Protein AF-A0A9D0HDH0-F1 (afdb_monomer_lite)

pLDDT: mean 86.97, std 8.97, range [59.91, 97.44]

Structure (mmCIF, N/CA/C/O backbone):
data_AF-A0A9D0HDH0-F1
#
_entry.id   AF-A0A9D0HDH0-F1
#
loop_
_atom_site.group_PDB
_atom_site.id
_atom_site.type_symbol
_atom_site.label_atom_id
_atom_site.label_alt_id
_atom_site.label_comp_id
_atom_site.label_asym_id
_atom_site.label_entity_id
_atom_site.label_seq_id
_atom_site.pdbx_PDB_ins_code
_atom_site.Cartn_x
_atom_site.Cartn_y
_atom_site.Cartn_z
_atom_site.occupancy
_atom_site.B_iso_or_equiv
_atom_site.auth_seq_id
_atom_site.auth_comp_id
_atom_site.auth_asym_id
_atom_site.auth_atom_id
_atom_site.pdbx_PDB_model_num
ATOM 1 N N . MET A 1 1 ? 12.600 12.381 -11.777 1.00 80.00 1 MET A N 1
ATOM 2 C CA . MET A 1 1 ? 11.810 12.215 -10.535 1.00 80.00 1 MET A CA 1
ATOM 3 C C . MET A 1 1 ? 10.381 12.668 -10.797 1.00 80.00 1 MET A C 1
ATOM 5 O O . MET A 1 1 ? 10.199 13.761 -11.317 1.00 80.00 1 MET A O 1
ATOM 9 N N . PHE A 1 2 ? 9.384 11.840 -10.492 1.00 84.44 2 PHE A N 1
ATOM 10 C CA . PHE A 1 2 ? 7.972 12.217 -10.527 1.00 84.44 2 PHE A CA 1
ATOM 11 C C . PHE A 1 2 ? 7.521 12.608 -9.120 1.00 84.44 2 PHE A C 1
ATOM 13 O O . PHE A 1 2 ? 7.711 11.857 -8.165 1.00 84.44 2 PHE A O 1
ATOM 20 N N . ARG A 1 3 ? 6.903 13.781 -8.998 1.00 85.62 3 ARG A N 1
ATOM 21 C CA . ARG A 1 3 ? 6.301 14.264 -7.756 1.00 85.62 3 ARG A CA 1
ATOM 22 C C . ARG A 1 3 ? 4.912 14.778 -8.071 1.00 85.62 3 ARG A C 1
ATOM 24 O O . ARG A 1 3 ? 4.740 15.575 -8.991 1.00 85.62 3 ARG A O 1
ATOM 31 N N . ARG A 1 4 ? 3.926 14.332 -7.302 1.00 82.94 4 ARG A N 1
ATOM 32 C CA . ARG A 1 4 ? 2.560 14.832 -7.406 1.00 82.94 4 ARG A CA 1
ATOM 33 C C . ARG A 1 4 ? 1.984 15.069 -6.026 1.00 82.94 4 ARG A C 1
ATOM 35 O O . ARG A 1 4 ? 1.832 14.134 -5.248 1.00 82.94 4 ARG A O 1
ATOM 42 N N . THR A 1 5 ? 1.612 16.312 -5.770 1.00 78.94 5 THR A N 1
ATOM 43 C CA . THR A 1 5 ? 0.748 16.663 -4.645 1.00 78.94 5 THR A CA 1
ATOM 44 C C . THR A 1 5 ? -0.687 16.296 -5.013 1.00 78.94 5 THR A C 1
ATOM 46 O O . THR A 1 5 ? -1.151 16.571 -6.122 1.00 78.94 5 THR A O 1
ATOM 49 N N . LEU A 1 6 ? -1.365 15.602 -4.112 1.00 75.31 6 LEU A N 1
ATOM 50 C CA . LEU A 1 6 ? -2.763 15.212 -4.223 1.00 75.31 6 LEU A CA 1
ATOM 51 C C . LEU A 1 6 ? -3.607 16.139 -3.339 1.00 75.31 6 LEU A C 1
ATOM 53 O O . LEU A 1 6 ? -3.083 16.975 -2.601 1.00 75.31 6 LEU A O 1
ATOM 57 N N . ALA A 1 7 ? -4.933 16.029 -3.437 1.00 60.34 7 ALA A N 1
ATOM 58 C CA . ALA A 1 7 ? -5.823 16.761 -2.538 1.00 60.34 7 ALA A CA 1
ATOM 59 C C . ALA A 1 7 ? -5.461 16.459 -1.069 1.00 60.34 7 ALA A C 1
ATOM 61 O O . ALA A 1 7 ? -4.962 15.371 -0.779 1.00 60.34 7 ALA A O 1
ATOM 62 N N . THR A 1 8 ? -5.751 17.386 -0.148 1.00 66.19 8 THR A N 1
ATOM 63 C CA . THR A 1 8 ? -5.533 17.254 1.315 1.00 66.19 8 THR A CA 1
ATOM 64 C C . THR A 1 8 ? -4.073 17.297 1.802 1.00 66.19 8 THR A C 1
ATOM 66 O O . THR A 1 8 ? -3.780 16.821 2.891 1.00 66.19 8 THR A O 1
ATOM 69 N N . GLY A 1 9 ? -3.144 17.868 1.023 1.00 73.06 9 GLY A N 1
ATOM 70 C CA . GLY A 1 9 ? -1.746 18.081 1.450 1.00 73.06 9 GLY A CA 1
ATOM 71 C C . GLY A 1 9 ? -0.843 16.842 1.364 1.00 73.06 9 GLY A C 1
ATOM 72 O O . GLY A 1 9 ? 0.374 16.954 1.490 1.00 73.06 9 GLY A O 1
ATOM 73 N N . MET A 1 10 ? -1.425 15.679 1.068 1.00 84.62 10 MET A N 1
ATOM 74 C CA . MET A 1 10 ? -0.711 14.439 0.776 1.00 84.62 10 MET A CA 1
ATOM 75 C C . MET A 1 10 ? 0.018 14.526 -0.567 1.00 84.62 10 MET A C 1
ATOM 77 O O . MET A 1 10 ? -0.500 15.075 -1.539 1.00 84.62 10 MET A O 1
ATOM 81 N N . GLY A 1 11 ? 1.200 13.928 -0.664 1.00 88.31 11 GLY A N 1
ATOM 82 C CA . GLY A 1 11 ? 1.956 13.838 -1.911 1.00 88.31 11 GLY A CA 1
ATOM 83 C C . GLY A 1 11 ? 2.492 12.438 -2.156 1.00 88.31 11 GLY A C 1
ATOM 84 O O . GLY A 1 11 ? 2.748 11.687 -1.222 1.00 88.31 11 GLY A O 1
ATOM 85 N N . VAL A 1 12 ? 2.658 12.101 -3.431 1.00 91.56 12 VAL A N 1
ATOM 86 C CA . VAL A 1 12 ? 3.291 10.861 -3.881 1.00 91.56 12 VAL A CA 1
ATOM 87 C C . VAL A 1 12 ? 4.542 11.222 -4.663 1.00 91.56 12 VAL A C 1
ATOM 89 O O . VAL A 1 12 ? 4.501 12.063 -5.571 1.00 91.56 12 VAL A O 1
ATOM 92 N N . GLN A 1 13 ? 5.652 10.584 -4.314 1.00 93.88 13 GLN A N 1
ATOM 93 C CA . GLN A 1 13 ? 6.925 10.724 -5.006 1.00 93.88 13 GLN A CA 1
ATOM 94 C C . GLN A 1 13 ? 7.403 9.362 -5.497 1.00 93.88 13 GLN A C 1
ATOM 96 O O . GLN A 1 13 ? 7.255 8.352 -4.814 1.00 93.88 13 GLN A O 1
ATOM 101 N N . LEU A 1 14 ? 7.948 9.353 -6.711 1.00 94.56 14 LEU A N 1
ATOM 102 C CA . LEU A 1 14 ? 8.509 8.169 -7.347 1.00 94.56 14 LEU A CA 1
ATOM 103 C C . LEU A 1 14 ? 9.706 8.586 -8.204 1.00 94.56 14 LEU A C 1
ATOM 105 O O . LEU A 1 14 ? 9.590 9.449 -9.082 1.00 94.56 14 LEU A O 1
ATOM 109 N N . SER A 1 15 ? 10.866 7.980 -7.981 1.00 94.44 15 SER A N 1
ATOM 110 C CA . SER A 1 15 ? 12.033 8.200 -8.831 1.00 94.44 15 SER A CA 1
ATOM 111 C C . SER A 1 15 ? 11.886 7.384 -10.110 1.00 94.44 15 SER A C 1
ATOM 113 O O . SER A 1 15 ? 11.681 6.178 -10.079 1.00 94.44 15 SER A O 1
ATOM 115 N N . LEU A 1 16 ? 11.964 8.069 -11.250 1.00 93.06 16 LEU A N 1
ATOM 116 C CA . LEU A 1 16 ? 11.833 7.477 -12.577 1.00 93.06 16 LEU A CA 1
ATOM 117 C C . LEU A 1 16 ? 13.114 7.722 -13.377 1.00 93.06 16 LEU A C 1
ATOM 119 O O . LEU A 1 16 ? 13.711 8.795 -13.211 1.00 93.06 16 LEU A O 1
ATOM 123 N N . PRO A 1 17 ? 13.490 6.798 -14.279 1.00 91.88 17 PRO A N 1
ATOM 124 C CA . PRO A 1 17 ? 14.553 7.026 -15.249 1.00 91.88 17 PRO A CA 1
ATOM 125 C C . PRO A 1 17 ? 14.290 8.278 -16.094 1.00 91.88 17 PRO A C 1
ATOM 127 O O . PRO A 1 17 ? 13.142 8.590 -16.408 1.00 91.88 17 PRO A O 1
ATOM 130 N N . ALA A 1 18 ? 15.351 8.964 -16.526 1.00 90.31 18 ALA A N 1
ATOM 131 C CA . ALA A 1 18 ? 15.236 10.179 -17.343 1.00 90.31 18 ALA A CA 1
ATOM 132 C C . ALA A 1 18 ? 14.487 9.953 -18.672 1.00 90.31 18 ALA A C 1
ATOM 134 O O . ALA A 1 18 ? 13.817 10.851 -19.166 1.00 90.31 18 ALA A O 1
ATOM 135 N N . GLN A 1 19 ? 14.566 8.738 -19.221 1.00 90.88 19 GLN A N 1
ATOM 136 C CA . GLN A 1 19 ? 13.927 8.343 -20.482 1.00 90.88 19 GLN A CA 1
ATOM 137 C C . GLN A 1 19 ? 12.478 7.848 -20.307 1.00 90.88 19 GLN A C 1
ATOM 139 O O . GLN A 1 19 ? 11.870 7.370 -21.263 1.00 90.88 19 GLN A O 1
ATOM 144 N N . ALA A 1 20 ? 11.925 7.890 -19.090 1.00 92.44 20 ALA A N 1
ATOM 145 C CA . ALA A 1 20 ? 10.577 7.404 -18.831 1.00 92.44 20 ALA A CA 1
ATOM 146 C C . ALA A 1 20 ? 9.527 8.310 -19.492 1.00 92.44 20 ALA A C 1
ATOM 148 O O . ALA A 1 20 ? 9.433 9.501 -19.200 1.00 92.44 20 ALA A O 1
ATOM 149 N N . SER A 1 21 ? 8.690 7.721 -20.342 1.00 93.25 21 SER A N 1
ATOM 150 C CA . SER A 1 21 ? 7.567 8.389 -21.005 1.00 93.25 21 SER A CA 1
ATOM 151 C C . SER A 1 21 ? 6.232 7.852 -20.479 1.00 93.25 21 SER A C 1
ATOM 153 O O . SER A 1 21 ? 6.176 6.692 -20.065 1.00 93.25 21 SER A O 1
ATOM 155 N N . PRO A 1 22 ? 5.148 8.649 -20.458 1.00 92.25 22 PRO A N 1
ATOM 156 C CA . PRO A 1 22 ? 3.834 8.166 -20.040 1.00 92.25 22 PRO A CA 1
ATOM 157 C C . PRO A 1 22 ? 3.368 6.958 -20.867 1.00 92.25 22 PRO A C 1
ATOM 159 O O . PRO A 1 22 ? 3.503 6.943 -22.091 1.00 92.25 22 PRO A O 1
ATOM 162 N N . ALA A 1 23 ? 2.794 5.961 -20.196 1.00 88.38 23 ALA A N 1
ATOM 163 C CA . ALA A 1 23 ? 2.169 4.803 -20.827 1.00 88.38 23 ALA A CA 1
ATOM 164 C C . ALA A 1 23 ? 0.643 4.985 -20.894 1.00 88.38 23 ALA A C 1
ATOM 166 O O . ALA A 1 23 ? 0.029 5.513 -19.964 1.00 88.38 23 ALA A O 1
ATOM 167 N N . SER A 1 24 ? 0.038 4.560 -22.004 1.00 73.44 24 SER A N 1
ATOM 168 C CA . SER A 1 24 ? -1.405 4.664 -22.259 1.00 73.44 24 SER A CA 1
ATOM 169 C C . SER A 1 24 ? -2.221 3.549 -21.599 1.00 73.44 24 SER A C 1
ATOM 171 O O . SER A 1 24 ? -3.395 3.755 -21.297 1.00 73.44 24 SER A O 1
ATOM 173 N N . SER A 1 25 ? -1.616 2.388 -21.338 1.00 67.44 25 SER A N 1
ATOM 174 C CA . SER A 1 25 ? -2.256 1.255 -20.670 1.00 67.44 25 SER A CA 1
ATOM 175 C C . SER A 1 25 ? -1.865 1.181 -19.190 1.00 67.44 25 SER A C 1
ATOM 177 O O . SER A 1 25 ? -0.700 1.263 -18.814 1.00 67.44 25 SER A O 1
ATOM 179 N N . LEU A 1 26 ? -2.870 1.027 -18.327 1.00 68.88 26 LEU A N 1
ATOM 180 C CA . LEU A 1 26 ? -2.717 0.814 -16.889 1.00 68.88 26 LEU A CA 1
ATOM 181 C C . LEU A 1 26 ? -3.245 -0.580 -16.563 1.00 68.88 26 LEU A C 1
ATOM 183 O O . LEU A 1 26 ? -4.457 -0.789 -16.568 1.00 68.88 26 LEU A O 1
ATOM 187 N N . VAL A 1 27 ? -2.343 -1.518 -16.274 1.00 68.06 27 VAL A N 1
ATOM 188 C CA . VAL A 1 27 ? -2.707 -2.903 -15.922 1.00 68.06 27 VAL A CA 1
ATOM 189 C C . VAL A 1 27 ? -3.083 -3.003 -14.440 1.00 68.06 27 VAL A C 1
ATOM 191 O O . VAL A 1 27 ? -3.996 -3.734 -14.063 1.00 68.06 27 VAL A O 1
ATOM 194 N N . LEU A 1 28 ? -2.457 -2.190 -13.586 1.00 70.19 28 LEU A N 1
ATOM 195 C CA . LEU A 1 28 ? -2.786 -2.124 -12.171 1.00 70.19 28 LEU A CA 1
ATOM 196 C C . LEU A 1 28 ? -4.173 -1.484 -11.968 1.00 70.19 28 LEU A C 1
ATOM 198 O O . LEU A 1 28 ? -4.375 -0.264 -12.043 1.00 70.19 28 LEU A O 1
ATOM 202 N N . SER A 1 29 ? -5.151 -2.351 -11.726 1.00 65.38 29 SER A N 1
ATOM 203 C CA . SER A 1 29 ? -6.515 -2.011 -11.345 1.00 65.38 29 SER A CA 1
ATOM 204 C C . SER A 1 29 ? -6.810 -2.696 -10.020 1.00 65.38 29 SER A C 1
ATOM 206 O O . SER A 1 29 ? -7.070 -3.89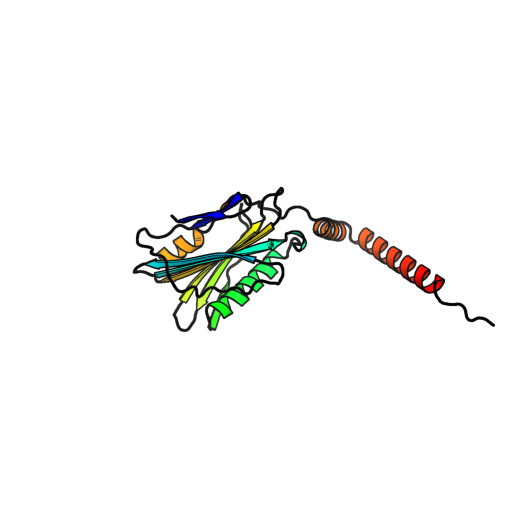9 -9.988 1.00 65.38 29 SER A O 1
ATOM 208 N N . LEU A 1 30 ? -6.736 -1.958 -8.909 1.00 65.31 30 LEU A N 1
ATOM 209 C CA . LEU A 1 30 ? -7.276 -2.484 -7.659 1.00 65.31 30 LEU A CA 1
ATOM 210 C C . LEU A 1 30 ? -8.782 -2.165 -7.655 1.00 65.31 30 LEU A C 1
ATOM 212 O O . LEU A 1 30 ? -9.225 -1.122 -8.150 1.00 65.31 30 LEU A O 1
ATOM 216 N N . ARG A 1 31 ? -9.613 -3.079 -7.161 1.00 67.69 31 ARG A N 1
ATOM 217 C CA . ARG A 1 31 ? -11.043 -2.796 -7.024 1.00 67.69 31 ARG A CA 1
ATOM 218 C C . ARG A 1 31 ? -11.228 -2.098 -5.687 1.00 67.69 31 ARG A C 1
ATOM 220 O O . ARG A 1 31 ? -10.939 -2.674 -4.647 1.00 67.69 31 ARG A O 1
ATOM 227 N N . ALA A 1 32 ? -11.661 -0.848 -5.715 1.00 65.75 32 ALA A N 1
ATOM 228 C CA . ALA A 1 32 ? -11.889 -0.107 -4.488 1.00 65.75 32 ALA A CA 1
ATOM 229 C C . ALA A 1 32 ? -13.186 -0.590 -3.816 1.00 65.75 32 ALA A C 1
ATOM 231 O O . ALA A 1 32 ? -14.177 -0.867 -4.495 1.00 65.75 32 ALA A O 1
ATOM 232 N N . ALA A 1 33 ? -13.170 -0.708 -2.487 1.00 68.75 33 ALA A N 1
ATOM 233 C CA . ALA A 1 33 ? -14.383 -0.894 -1.695 1.00 68.75 33 ALA A CA 1
ATOM 234 C C . ALA A 1 33 ? -15.291 0.357 -1.803 1.00 68.75 33 ALA A C 1
ATOM 236 O O . ALA A 1 33 ? -14.791 1.419 -2.168 1.00 68.75 33 ALA A O 1
ATOM 237 N N . PRO A 1 34 ? -16.590 0.288 -1.453 1.00 70.25 34 PRO A N 1
ATOM 238 C CA . PRO A 1 34 ? -17.549 1.384 -1.666 1.00 70.25 34 PRO A CA 1
ATOM 239 C C . PRO A 1 34 ? -17.151 2.745 -1.069 1.00 70.25 34 PRO A C 1
ATOM 241 O O . PRO A 1 34 ? -17.551 3.782 -1.585 1.00 70.25 34 PRO A O 1
ATOM 244 N N . ALA A 1 35 ? -16.346 2.752 -0.003 1.00 78.56 35 ALA A N 1
ATOM 245 C CA . ALA A 1 35 ? -15.855 3.967 0.651 1.00 78.56 35 ALA A CA 1
ATOM 246 C C . ALA A 1 35 ? -14.434 4.381 0.213 1.00 78.56 35 ALA A C 1
ATOM 248 O O . ALA A 1 35 ? -13.885 5.354 0.721 1.00 78.56 35 ALA A O 1
ATOM 249 N N . VAL A 1 36 ? -13.812 3.637 -0.701 1.00 84.31 36 VAL A N 1
ATOM 250 C CA . VAL A 1 36 ? -12.449 3.872 -1.181 1.00 84.31 36 VAL A CA 1
ATOM 251 C C . VAL A 1 36 ? -12.515 4.483 -2.580 1.00 84.31 36 VAL A C 1
ATOM 253 O O . VAL A 1 36 ? -13.247 4.013 -3.447 1.00 84.31 36 VAL A O 1
ATOM 256 N N . ARG A 1 37 ? -11.725 5.528 -2.826 1.00 87.38 37 ARG A N 1
ATOM 257 C CA . ARG A 1 37 ? -11.649 6.219 -4.119 1.00 87.38 37 ARG A CA 1
ATOM 258 C C . ARG A 1 37 ? -10.256 6.140 -4.728 1.00 87.38 37 ARG A C 1
ATOM 260 O O . ARG A 1 37 ? -9.252 6.232 -4.024 1.00 87.38 37 ARG A O 1
ATOM 267 N N . TRP A 1 38 ? -10.196 6.036 -6.052 1.00 88.25 38 TRP A N 1
ATOM 268 C CA . TRP A 1 38 ? -8.956 6.197 -6.810 1.00 88.25 38 TRP A CA 1
ATOM 269 C C . TRP A 1 38 ? -8.555 7.665 -6.859 1.00 88.25 38 TRP A C 1
ATOM 271 O O . TRP A 1 38 ? -9.336 8.510 -7.283 1.00 88.25 38 TRP A O 1
ATOM 281 N N . VAL A 1 39 ? -7.323 7.957 -6.454 1.00 89.94 39 VAL A N 1
ATOM 282 C CA . VAL A 1 39 ? -6.778 9.326 -6.420 1.00 89.94 39 VAL A CA 1
ATOM 283 C C . VAL A 1 39 ? -5.615 9.505 -7.390 1.00 89.94 39 VAL A C 1
ATOM 285 O O . VAL A 1 39 ? -5.376 10.605 -7.887 1.00 89.94 39 VAL A O 1
ATOM 288 N N . LEU A 1 40 ? -4.915 8.417 -7.718 1.00 89.69 40 LEU A N 1
ATOM 289 C CA . LEU A 1 40 ? -3.853 8.416 -8.715 1.00 89.69 40 LEU A CA 1
ATOM 290 C C . LEU A 1 40 ? -3.798 7.070 -9.428 1.00 89.69 40 LEU A C 1
ATOM 292 O O . LEU A 1 40 ? -3.767 6.030 -8.780 1.00 89.69 40 LEU A O 1
ATOM 296 N N . ARG A 1 41 ? -3.738 7.097 -10.759 1.00 91.31 41 ARG A N 1
ATOM 297 C CA . ARG A 1 41 ? -3.376 5.951 -11.596 1.00 91.31 41 ARG A CA 1
ATOM 298 C C . ARG A 1 41 ? -2.509 6.465 -12.739 1.00 91.31 41 ARG A C 1
ATOM 300 O O . ARG A 1 41 ? -2.952 7.330 -13.494 1.00 91.31 41 ARG A O 1
ATOM 307 N N . ARG A 1 42 ? -1.258 6.019 -12.813 1.00 92.50 42 ARG A N 1
ATOM 308 C CA . ARG A 1 42 ? -0.278 6.453 -13.822 1.00 92.50 42 ARG A CA 1
ATOM 309 C C . ARG A 1 42 ? 0.657 5.301 -14.187 1.00 92.50 42 ARG A C 1
ATOM 311 O O . ARG A 1 42 ? 1.047 4.535 -13.313 1.00 92.50 42 ARG A O 1
ATOM 318 N N . GLY A 1 43 ? 1.002 5.201 -15.466 1.00 93.69 43 GLY A N 1
ATOM 319 C CA . GLY A 1 43 ? 2.007 4.275 -15.977 1.00 93.69 43 GLY A CA 1
ATOM 320 C C . GLY A 1 43 ? 3.095 5.026 -16.736 1.00 93.69 43 GLY A C 1
ATOM 321 O O . GLY A 1 43 ? 2.834 6.089 -17.307 1.00 93.69 43 GLY A O 1
ATOM 322 N N . TRP A 1 44 ? 4.302 4.471 -16.744 1.00 94.94 44 TRP A N 1
ATOM 323 C CA . TRP A 1 44 ? 5.434 4.959 -17.522 1.00 94.94 44 TRP A CA 1
ATOM 324 C C . TRP A 1 44 ? 6.204 3.796 -18.135 1.00 94.94 44 TRP A C 1
ATOM 326 O O . TRP A 1 44 ? 6.292 2.726 -17.542 1.00 94.94 44 TRP A O 1
ATOM 336 N N . ARG A 1 45 ? 6.811 4.035 -19.295 1.00 94.12 45 ARG A N 1
ATOM 337 C CA . ARG A 1 45 ? 7.649 3.079 -20.022 1.00 94.12 45 ARG A CA 1
ATOM 338 C C . ARG A 1 45 ? 8.989 3.699 -20.397 1.00 94.12 45 ARG A C 1
ATOM 340 O O . ARG A 1 45 ? 9.060 4.892 -20.700 1.00 94.12 45 ARG A O 1
ATOM 347 N N . TRP A 1 46 ? 10.033 2.886 -20.402 1.00 93.69 46 TRP A N 1
ATOM 348 C CA . TRP A 1 46 ? 11.376 3.211 -20.885 1.00 93.69 46 TRP A CA 1
ATOM 349 C C . TRP A 1 46 ? 11.986 1.961 -21.550 1.00 93.69 46 TRP A C 1
ATOM 351 O O . TRP A 1 46 ? 11.435 0.871 -21.402 1.00 93.69 46 TRP A O 1
ATOM 361 N N . PRO A 1 47 ? 13.119 2.059 -22.270 1.00 91.94 47 PRO A N 1
ATOM 362 C CA . PRO A 1 47 ? 13.661 0.922 -23.028 1.00 91.94 47 PRO A CA 1
ATOM 363 C C . PRO A 1 47 ? 13.939 -0.348 -22.209 1.00 91.94 47 PRO A C 1
ATOM 365 O O . PRO A 1 47 ? 13.938 -1.443 -22.756 1.00 91.94 47 PRO A O 1
ATOM 368 N N . ALA A 1 48 ? 14.177 -0.210 -20.903 1.00 89.94 48 ALA A N 1
ATOM 369 C CA . ALA A 1 48 ? 14.507 -1.323 -20.015 1.00 89.94 48 ALA A CA 1
ATOM 370 C C . ALA A 1 48 ? 13.345 -1.764 -19.104 1.00 89.94 48 ALA A C 1
ATOM 372 O O . ALA A 1 48 ? 13.571 -2.611 -18.236 1.00 89.94 48 ALA A O 1
ATOM 373 N N . GLY A 1 49 ? 12.140 -1.197 -19.261 1.00 92.56 49 GLY A N 1
ATOM 374 C CA . GLY A 1 49 ? 10.994 -1.597 -18.451 1.00 92.56 49 GLY A CA 1
ATOM 375 C C . GLY A 1 49 ? 9.770 -0.682 -18.481 1.00 92.56 49 GLY A C 1
ATOM 376 O O . GLY A 1 49 ? 9.697 0.331 -19.176 1.00 92.56 49 GLY A O 1
ATOM 377 N N . GLU A 1 50 ? 8.789 -1.064 -17.678 1.00 93.88 50 GLU A N 1
ATOM 378 C CA . GLU A 1 50 ? 7.538 -0.355 -17.448 1.00 93.88 50 GLU A CA 1
ATOM 379 C C . GLU A 1 50 ? 7.277 -0.272 -15.942 1.00 93.88 50 GLU A C 1
ATOM 381 O O . GLU A 1 50 ? 7.533 -1.223 -15.206 1.00 93.88 50 GLU A O 1
ATOM 386 N N . VAL A 1 51 ? 6.730 0.845 -15.470 1.00 94.69 51 VAL A N 1
ATOM 387 C CA . VAL A 1 51 ? 6.294 1.020 -14.085 1.00 94.69 51 VAL A CA 1
ATOM 388 C C . VAL A 1 51 ? 4.875 1.553 -14.046 1.00 94.69 51 VAL A C 1
ATOM 390 O O . VAL A 1 51 ? 4.490 2.428 -14.820 1.00 94.69 51 VAL A O 1
ATOM 393 N N . GLN A 1 52 ? 4.091 1.039 -13.112 1.00 94.44 52 GLN A N 1
ATOM 394 C CA . GLN A 1 52 ? 2.716 1.444 -12.877 1.00 94.44 52 GLN A CA 1
ATOM 395 C C . GLN A 1 52 ? 2.542 1.802 -11.410 1.00 94.44 52 GLN A C 1
ATOM 397 O O . GLN A 1 52 ? 3.040 1.103 -10.532 1.00 94.44 52 GLN A O 1
ATOM 402 N N . LEU A 1 53 ? 1.821 2.888 -11.159 1.00 94.12 53 LEU A N 1
ATOM 403 C CA . LEU A 1 53 ? 1.513 3.417 -9.841 1.00 94.12 53 LEU A CA 1
ATOM 404 C C . LEU A 1 53 ? 0.004 3.610 -9.725 1.00 94.12 53 LEU A C 1
ATOM 406 O O . LEU A 1 53 ? -0.613 4.297 -10.546 1.00 94.12 53 LEU A O 1
ATOM 410 N N . ALA A 1 54 ? -0.577 3.054 -8.671 1.00 93.12 54 ALA A N 1
ATOM 411 C CA . ALA A 1 54 ? -1.973 3.253 -8.324 1.00 93.12 54 ALA A CA 1
ATOM 412 C C . ALA A 1 54 ? -2.089 3.601 -6.839 1.00 93.12 54 ALA A C 1
ATOM 414 O O . ALA A 1 54 ? -1.574 2.876 -5.995 1.00 93.12 54 ALA A O 1
ATOM 415 N N . CYS A 1 55 ? -2.782 4.691 -6.520 1.00 92.75 55 CYS A N 1
ATOM 416 C CA . CYS A 1 55 ? -3.084 5.086 -5.151 1.0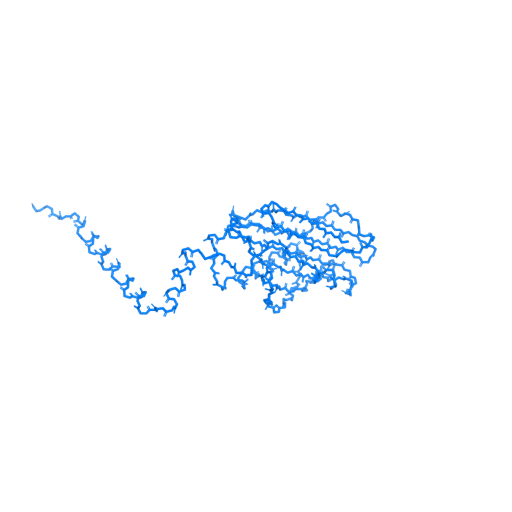0 92.75 55 CYS A CA 1
ATOM 417 C C . CYS A 1 55 ? -4.587 5.208 -4.948 1.00 92.75 55 CYS A C 1
ATOM 419 O O . CYS A 1 55 ? -5.291 5.835 -5.752 1.00 92.75 55 CYS A O 1
ATOM 421 N N . ALA A 1 56 ? -5.042 4.644 -3.838 1.00 92.06 56 ALA A N 1
ATOM 422 C CA . ALA A 1 56 ? -6.404 4.724 -3.360 1.00 92.06 56 ALA A CA 1
ATOM 423 C C . ALA A 1 56 ? -6.447 5.413 -1.992 1.00 92.06 56 ALA A C 1
ATOM 425 O O . ALA A 1 56 ? -5.518 5.287 -1.195 1.00 92.06 56 ALA A O 1
ATOM 426 N N . GLN A 1 57 ? -7.538 6.128 -1.735 1.00 91.50 57 GLN A N 1
ATOM 427 C CA . GLN A 1 57 ? -7.810 6.806 -0.472 1.00 91.50 57 GLN A CA 1
ATOM 428 C C . GLN A 1 57 ? -9.138 6.308 0.098 1.00 91.50 57 GLN A C 1
ATOM 430 O O . GLN A 1 57 ? -10.123 6.224 -0.632 1.00 91.50 57 GLN A O 1
ATOM 435 N N . GLY A 1 58 ? -9.176 6.018 1.394 1.00 89.69 58 GLY A N 1
ATOM 436 C CA . GLY A 1 58 ? -10.381 5.655 2.136 1.00 89.69 58 GLY A CA 1
ATOM 437 C C . GLY A 1 58 ? -10.537 6.456 3.434 1.00 89.69 58 GLY A C 1
ATOM 438 O O . GLY A 1 58 ? -9.616 7.177 3.838 1.00 89.69 58 GLY A O 1
ATOM 439 N N . PRO A 1 59 ? -11.700 6.355 4.096 1.00 87.25 59 PRO A N 1
ATOM 440 C CA . PRO A 1 59 ? -11.949 7.019 5.366 1.00 87.25 59 PRO A CA 1
ATOM 441 C C . PRO A 1 59 ? -11.170 6.346 6.497 1.00 87.25 59 PRO A C 1
ATOM 443 O O . PRO A 1 59 ? -11.115 5.119 6.584 1.00 87.25 59 PRO A O 1
ATOM 446 N N . VAL A 1 60 ? -10.627 7.146 7.416 1.00 86.56 60 VAL A N 1
ATOM 447 C CA . VAL A 1 60 ? -9.947 6.605 8.603 1.00 86.56 60 VAL A CA 1
ATOM 448 C C . VAL A 1 60 ? -10.897 6.037 9.647 1.00 86.56 60 VAL A C 1
ATOM 450 O O . VAL A 1 60 ? -10.476 5.283 10.513 1.00 86.56 60 VAL A O 1
ATOM 453 N N . SER A 1 61 ? -12.178 6.408 9.604 1.00 80.75 61 SER A N 1
ATOM 454 C CA . SER A 1 61 ? -13.167 5.992 10.605 1.00 80.75 61 SER A CA 1
ATOM 455 C C . SER A 1 61 ? -13.359 4.475 10.657 1.00 80.75 61 SER A C 1
ATOM 457 O O . SER A 1 61 ? -13.822 3.957 11.667 1.00 80.75 61 SER A O 1
ATOM 459 N N . LEU A 1 62 ? -12.976 3.774 9.587 1.00 74.75 62 LEU A N 1
ATOM 460 C CA . LEU A 1 62 ? -13.002 2.317 9.473 1.00 74.75 62 LEU A CA 1
ATOM 461 C C . LEU A 1 62 ? -11.671 1.661 9.875 1.00 74.75 62 LEU A C 1
ATOM 463 O O . LEU A 1 62 ? -11.549 0.440 9.806 1.00 74.75 62 LEU A O 1
ATOM 467 N N . TRP A 1 63 ? -10.662 2.453 10.244 1.00 83.88 63 TRP A N 1
ATOM 468 C CA . TRP A 1 63 ? -9.348 1.945 10.604 1.00 83.88 63 TRP A CA 1
ATOM 469 C C . TRP A 1 63 ? -9.306 1.462 12.052 1.00 83.88 63 TRP A C 1
ATOM 471 O O . TRP A 1 63 ? -9.736 2.166 12.970 1.00 83.88 63 TRP A O 1
ATOM 481 N N . LEU A 1 64 ? -8.702 0.291 12.244 1.00 83.12 64 LEU A N 1
ATOM 482 C CA . LEU A 1 64 ? -8.335 -0.258 13.541 1.00 83.12 64 LEU A CA 1
ATOM 483 C C . LEU A 1 64 ? -6.844 -0.627 13.506 1.00 83.12 64 LEU A C 1
ATOM 485 O O . LEU A 1 64 ? -6.401 -1.204 12.507 1.00 83.12 64 LEU A O 1
ATOM 489 N N . PRO A 1 65 ? -6.070 -0.315 14.562 1.00 81.94 65 PRO A N 1
ATOM 490 C CA . PRO A 1 65 ? -4.701 -0.808 14.690 1.00 81.94 65 PRO A CA 1
ATOM 491 C C . PRO A 1 65 ? -4.651 -2.335 14.546 1.00 81.94 65 PRO A C 1
ATOM 493 O O . PRO A 1 65 ? -5.519 -3.030 15.077 1.00 81.94 65 PRO A O 1
ATOM 496 N N . GLY A 1 66 ? -3.660 -2.858 13.824 1.00 84.81 66 GLY A N 1
ATOM 497 C CA . GLY A 1 66 ? -3.528 -4.295 13.552 1.00 84.81 66 GLY A CA 1
ATOM 498 C C . GLY A 1 66 ? -4.159 -4.750 12.230 1.00 84.81 66 GLY A C 1
ATOM 499 O O . GLY A 1 66 ? -3.960 -5.894 11.815 1.00 84.81 66 GLY A O 1
ATOM 500 N N . LEU A 1 67 ? -4.901 -3.883 11.527 1.00 88.81 67 LEU A N 1
ATOM 501 C CA . LEU A 1 67 ? -5.471 -4.200 10.209 1.00 88.81 67 LEU A CA 1
ATOM 502 C C . LEU A 1 67 ? -4.489 -4.025 9.045 1.00 88.81 67 LEU A C 1
ATOM 504 O O . LEU A 1 67 ? -4.849 -4.325 7.905 1.00 88.81 67 LEU A O 1
ATOM 508 N N . GLU A 1 68 ? -3.258 -3.580 9.295 1.00 91.38 68 GLU A N 1
ATOM 509 C CA . GLU A 1 68 ? -2.240 -3.340 8.268 1.00 91.38 68 GLU A CA 1
ATOM 510 C C . GLU A 1 68 ? -2.019 -4.596 7.423 1.00 91.38 68 GLU A C 1
ATOM 512 O O . GLU A 1 68 ? -2.065 -4.542 6.193 1.00 91.38 68 GLU A O 1
ATOM 517 N N . GLY A 1 69 ? -1.870 -5.747 8.087 1.00 92.50 69 GLY A N 1
ATOM 518 C CA . GLY A 1 69 ? -1.690 -7.037 7.428 1.00 92.50 69 GLY A CA 1
ATOM 519 C C . GLY A 1 69 ? -2.885 -7.433 6.567 1.00 92.50 69 GLY A C 1
ATOM 520 O O . GLY A 1 69 ? -2.705 -7.861 5.430 1.00 92.50 69 GLY A O 1
ATOM 521 N N . THR A 1 70 ? -4.108 -7.225 7.057 1.00 92.38 70 THR A N 1
ATOM 522 C CA . THR A 1 70 ? -5.341 -7.527 6.314 1.00 92.38 70 THR A CA 1
ATOM 523 C C . THR A 1 70 ? -5.479 -6.646 5.075 1.00 92.38 70 THR A C 1
ATOM 525 O O . THR A 1 70 ? -5.823 -7.126 3.993 1.00 92.38 70 THR A O 1
ATOM 528 N N . VAL A 1 71 ? -5.177 -5.355 5.205 1.00 91.75 71 VAL A N 1
ATOM 529 C CA . VAL A 1 71 ? -5.267 -4.390 4.103 1.00 91.75 71 VAL A CA 1
ATOM 530 C C . VAL A 1 71 ? -4.209 -4.677 3.043 1.00 91.75 71 VAL A C 1
ATOM 532 O O . VAL A 1 71 ? -4.528 -4.695 1.852 1.00 91.75 71 VAL A O 1
ATOM 535 N N . LEU A 1 72 ? -2.979 -4.983 3.456 1.00 94.44 72 LEU A N 1
ATOM 536 C CA . LEU A 1 72 ? -1.901 -5.371 2.549 1.00 94.44 72 LEU A CA 1
ATOM 537 C C . LEU A 1 72 ? -2.162 -6.739 1.899 1.00 94.44 72 LEU A C 1
ATOM 539 O O . LEU A 1 72 ? -1.943 -6.894 0.702 1.00 94.44 72 LEU A O 1
ATOM 543 N N . ALA A 1 73 ? -2.736 -7.708 2.616 1.00 94.44 73 ALA A N 1
ATOM 544 C CA . ALA A 1 73 ? -3.185 -8.974 2.032 1.00 94.44 73 ALA A CA 1
ATOM 545 C C . ALA A 1 73 ? -4.282 -8.766 0.972 1.00 94.44 73 ALA A C 1
ATOM 547 O O . ALA A 1 73 ? -4.240 -9.380 -0.097 1.00 94.44 73 ALA A O 1
ATOM 548 N N . GLY A 1 74 ? -5.227 -7.855 1.224 1.00 92.69 74 GLY A N 1
ATOM 549 C CA . GLY A 1 74 ? -6.213 -7.428 0.232 1.00 92.69 74 GLY A CA 1
ATOM 550 C C . GLY A 1 74 ? -5.560 -6.785 -0.995 1.00 92.69 74 GLY A C 1
ATOM 551 O O . GLY A 1 74 ? -5.904 -7.131 -2.127 1.00 92.69 74 GLY A O 1
ATOM 552 N N . ALA A 1 75 ? -4.575 -5.905 -0.783 1.00 92.94 75 ALA A N 1
ATOM 553 C CA . ALA A 1 75 ? -3.776 -5.307 -1.853 1.00 92.94 75 ALA A CA 1
ATOM 554 C C . ALA A 1 75 ? -3.081 -6.382 -2.699 1.00 92.94 75 ALA A C 1
ATOM 556 O O . ALA A 1 75 ? -3.232 -6.384 -3.917 1.00 92.94 75 ALA A O 1
ATOM 557 N N . ASN A 1 76 ? -2.434 -7.357 -2.060 1.00 94.88 76 ASN A N 1
ATOM 558 C CA . ASN A 1 76 ? -1.785 -8.492 -2.714 1.00 94.88 76 ASN A CA 1
ATOM 559 C C . ASN A 1 76 ? -2.771 -9.316 -3.555 1.00 94.88 76 ASN A C 1
ATOM 561 O O . ASN A 1 76 ? -2.493 -9.636 -4.712 1.00 94.88 76 ASN A O 1
ATOM 565 N N . ALA A 1 77 ? -3.954 -9.628 -3.017 1.00 92.56 77 ALA A N 1
ATOM 566 C CA . ALA A 1 77 ? -4.983 -10.366 -3.748 1.00 92.56 77 ALA A CA 1
ATOM 567 C C . ALA A 1 77 ? -5.462 -9.605 -4.995 1.00 92.56 77 ALA A C 1
ATOM 569 O O . ALA A 1 77 ? -5.646 -10.198 -6.063 1.00 92.56 77 ALA A O 1
ATOM 570 N N . MET A 1 78 ? -5.632 -8.287 -4.877 1.00 90.62 78 MET A N 1
ATOM 571 C CA . MET A 1 78 ? -6.001 -7.428 -6.000 1.00 90.62 78 MET A CA 1
ATOM 572 C C . MET A 1 78 ? -4.871 -7.308 -7.024 1.00 90.62 78 MET A C 1
ATOM 574 O O . MET A 1 78 ? -5.139 -7.420 -8.214 1.00 90.62 78 MET A O 1
ATOM 578 N N . THR A 1 79 ? -3.622 -7.160 -6.585 1.00 91.44 79 THR A N 1
ATOM 579 C CA . THR A 1 79 ? -2.433 -7.142 -7.446 1.00 91.44 79 THR A CA 1
ATOM 580 C C . THR A 1 79 ? -2.299 -8.435 -8.232 1.00 91.44 79 THR A C 1
ATOM 582 O O . THR A 1 79 ? -2.132 -8.392 -9.448 1.00 91.44 79 THR A O 1
ATOM 585 N N . ARG A 1 80 ? -2.440 -9.592 -7.571 1.00 92.19 80 ARG A N 1
ATOM 586 C CA . ARG A 1 80 ? -2.381 -10.898 -8.237 1.00 92.19 80 ARG A CA 1
ATOM 587 C C . ARG A 1 80 ? -3.400 -10.991 -9.371 1.00 92.19 80 ARG A C 1
ATOM 589 O O . ARG A 1 80 ? -3.054 -11.427 -10.461 1.00 92.19 80 ARG A O 1
ATOM 596 N N . ARG A 1 81 ? -4.643 -10.561 -9.122 1.00 89.94 81 ARG A N 1
ATOM 597 C CA . ARG A 1 81 ? -5.715 -10.561 -10.130 1.00 89.94 81 ARG A CA 1
ATOM 598 C C . ARG A 1 81 ? -5.473 -9.525 -11.227 1.00 89.94 81 ARG A C 1
ATOM 600 O O . ARG A 1 81 ? -5.585 -9.859 -12.397 1.00 89.94 81 ARG A O 1
ATOM 607 N N . GLY A 1 82 ? -5.129 -8.293 -10.857 1.00 87.62 82 GLY A N 1
ATOM 608 C CA . GLY A 1 82 ? -4.922 -7.187 -11.794 1.00 87.62 82 GLY A CA 1
ATOM 609 C C . GLY A 1 82 ? -3.748 -7.424 -12.742 1.00 87.62 82 GLY A C 1
ATOM 610 O O . GLY A 1 82 ? -3.838 -7.087 -13.913 1.00 87.62 82 GLY A O 1
ATOM 611 N N . LEU A 1 83 ? -2.682 -8.067 -12.260 1.00 89.06 83 LEU A N 1
ATOM 612 C CA . LEU A 1 83 ? -1.520 -8.445 -13.069 1.00 89.06 83 LEU A CA 1
ATOM 613 C C . LEU A 1 83 ? -1.657 -9.826 -13.729 1.00 89.06 83 LEU A C 1
ATOM 615 O O . LEU A 1 83 ? -0.697 -10.290 -14.333 1.00 89.06 83 LEU A O 1
ATOM 619 N N . SER A 1 84 ? -2.800 -10.508 -13.580 1.00 90.75 84 SER A N 1
ATOM 620 C CA . SER A 1 84 ? -2.996 -11.892 -14.044 1.00 90.75 84 SER A CA 1
ATOM 621 C C . SER A 1 84 ? -1.850 -12.833 -13.630 1.00 90.75 84 SER A C 1
ATOM 623 O O . SER A 1 84 ? -1.396 -13.682 -14.396 1.00 90.75 84 SER A O 1
ATOM 625 N N . ALA A 1 85 ? -1.345 -12.656 -12.407 1.00 92.00 85 ALA A N 1
ATOM 626 C CA . ALA A 1 85 ? -0.179 -13.368 -11.908 1.00 92.00 85 ALA A CA 1
ATOM 627 C C . ALA A 1 85 ? -0.549 -14.788 -11.455 1.00 92.00 85 ALA A C 1
ATOM 629 O O . ALA A 1 85 ? -1.435 -14.993 -10.615 1.00 92.00 85 ALA A O 1
ATOM 630 N N . THR A 1 86 ? 0.178 -15.778 -11.968 1.00 95.06 86 THR A N 1
ATOM 631 C CA . THR A 1 86 ? 0.043 -17.181 -11.564 1.00 95.06 86 THR A CA 1
ATOM 632 C C . THR A 1 86 ? 0.588 -17.386 -10.152 1.00 95.06 86 THR A C 1
ATOM 634 O O . THR A 1 86 ? -0.057 -18.043 -9.330 1.00 95.06 86 THR A O 1
ATOM 637 N N . GLN A 1 87 ? 1.708 -16.728 -9.839 1.00 95.88 87 GLN A N 1
ATOM 638 C CA . GLN A 1 87 ? 2.366 -16.741 -8.536 1.00 95.88 87 GLN A CA 1
ATOM 639 C C . GLN A 1 87 ? 2.570 -15.313 -8.014 1.00 95.88 87 GLN A C 1
ATOM 641 O O . GLN A 1 87 ? 2.962 -14.418 -8.762 1.00 95.88 87 GLN A O 1
ATOM 646 N N . LEU A 1 88 ? 2.345 -15.117 -6.713 1.00 96.62 88 LEU A N 1
ATOM 647 C CA . LEU A 1 88 ? 2.681 -13.889 -5.996 1.00 96.62 88 LEU A CA 1
ATOM 648 C C . LEU A 1 88 ? 3.457 -14.254 -4.727 1.00 96.62 88 LEU A C 1
ATOM 650 O O . LEU A 1 88 ? 2.915 -14.906 -3.838 1.00 96.62 88 LEU A O 1
ATOM 654 N N . SER A 1 89 ? 4.713 -13.829 -4.658 1.00 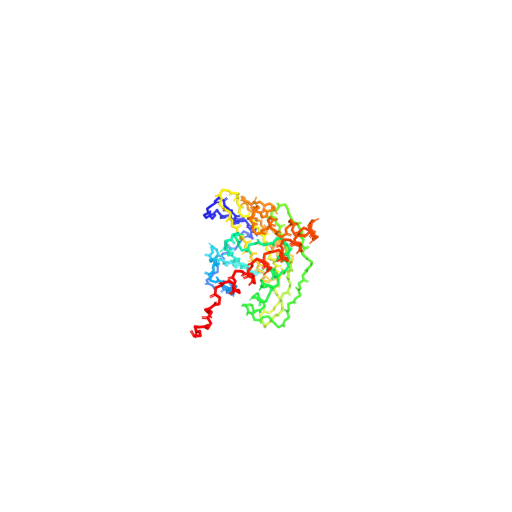97.12 89 SER A N 1
ATOM 655 C CA . SER A 1 89 ? 5.555 -13.917 -3.467 1.00 97.12 89 SER A CA 1
ATOM 656 C C . SER A 1 89 ? 5.528 -12.573 -2.752 1.00 97.12 89 SER A C 1
ATOM 658 O O . SER A 1 89 ? 5.819 -11.547 -3.362 1.00 97.12 89 SER A O 1
ATOM 660 N N . VAL A 1 90 ? 5.171 -12.571 -1.472 1.00 97.31 90 VAL A N 1
ATOM 661 C CA . VAL A 1 90 ? 5.049 -11.355 -0.658 1.00 97.31 90 VAL A CA 1
ATOM 662 C C . VAL A 1 90 ? 6.149 -11.334 0.397 1.00 97.31 90 VAL A C 1
ATOM 664 O O . VAL A 1 90 ? 6.464 -12.366 0.987 1.00 97.31 90 VAL A O 1
ATOM 667 N N . GLY A 1 91 ? 6.764 -10.172 0.596 1.00 96.62 91 GLY A N 1
ATOM 668 C CA . GLY A 1 91 ? 7.778 -9.964 1.625 1.00 96.62 91 GLY A CA 1
ATOM 669 C C . GLY A 1 91 ? 7.172 -9.709 3.005 1.00 96.62 91 GLY A C 1
ATOM 670 O O . GLY A 1 91 ? 5.950 -9.643 3.175 1.00 96.62 91 GLY A O 1
ATOM 671 N N . ALA A 1 92 ? 8.042 -9.518 3.996 1.00 96.50 92 ALA A N 1
ATOM 672 C CA . ALA A 1 92 ? 7.632 -9.050 5.314 1.00 96.50 92 ALA A CA 1
ATOM 673 C C . ALA A 1 92 ? 7.036 -7.635 5.239 1.00 96.50 92 ALA A C 1
ATOM 675 O O . ALA A 1 92 ? 7.406 -6.831 4.378 1.00 96.50 92 ALA A O 1
ATOM 676 N N . ILE A 1 93 ? 6.117 -7.337 6.157 1.00 95.94 93 ILE A N 1
ATOM 677 C CA . ILE A 1 93 ? 5.611 -5.979 6.352 1.00 95.94 93 ILE A CA 1
ATOM 678 C C . ILE A 1 93 ? 6.658 -5.213 7.156 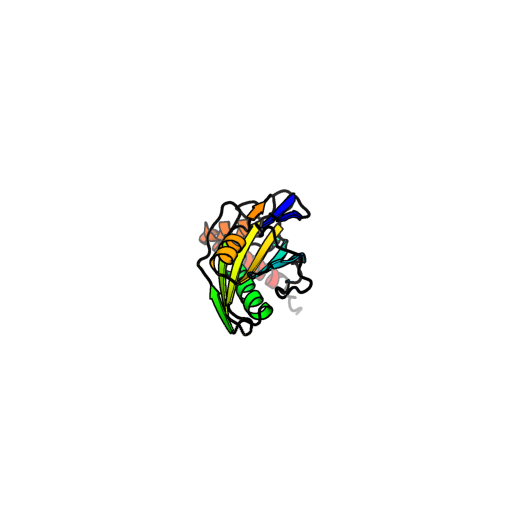1.00 95.94 93 ILE A C 1
ATOM 680 O O . ILE A 1 93 ? 7.063 -5.657 8.229 1.00 95.94 93 ILE A O 1
ATOM 684 N N . THR A 1 94 ? 7.093 -4.070 6.640 1.00 94.56 94 THR A N 1
ATOM 685 C CA . THR A 1 94 ? 8.052 -3.187 7.297 1.00 94.56 94 THR A CA 1
ATOM 686 C C . THR A 1 94 ? 7.362 -1.913 7.757 1.00 94.56 94 THR A C 1
ATOM 688 O O . THR A 1 94 ? 6.609 -1.282 7.013 1.00 94.56 94 THR A O 1
ATOM 691 N N . THR A 1 95 ? 7.625 -1.521 9.000 1.00 91.69 95 THR A N 1
ATOM 692 C CA . THR A 1 95 ? 7.212 -0.215 9.516 1.00 91.69 95 THR A CA 1
ATOM 693 C C . THR A 1 95 ? 8.167 0.851 8.987 1.00 91.69 95 TH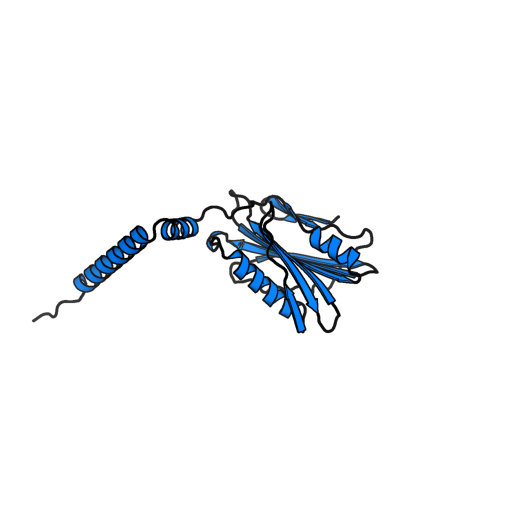R A C 1
ATOM 695 O O . THR A 1 95 ? 9.383 0.661 8.970 1.00 91.69 95 THR A O 1
ATOM 698 N N . ARG A 1 96 ? 7.617 1.979 8.550 1.00 88.25 96 ARG A N 1
ATOM 699 C CA . ARG A 1 96 ? 8.336 3.153 8.055 1.00 88.25 96 ARG A CA 1
ATOM 700 C C . ARG A 1 96 ? 7.900 4.389 8.836 1.00 88.25 96 ARG A C 1
ATOM 702 O O . ARG A 1 96 ? 6.873 4.394 9.507 1.00 88.25 96 ARG A O 1
ATOM 709 N N . VAL A 1 97 ? 8.664 5.468 8.690 1.00 84.25 97 VAL A N 1
ATOM 710 C CA . VAL A 1 97 ? 8.310 6.783 9.250 1.00 84.25 97 VAL A CA 1
ATOM 711 C C . VAL A 1 97 ? 6.995 7.313 8.658 1.00 84.25 97 VAL A C 1
ATOM 713 O O . VAL A 1 97 ? 6.275 8.056 9.312 1.00 84.25 97 VAL A O 1
ATOM 716 N N . ASP A 1 98 ? 6.663 6.919 7.429 1.00 83.06 98 ASP A N 1
ATOM 717 C CA . ASP A 1 98 ? 5.464 7.334 6.703 1.00 83.06 98 ASP A CA 1
ATOM 718 C C . ASP A 1 98 ? 4.320 6.302 6.732 1.00 83.06 98 ASP A C 1
ATOM 720 O O . ASP A 1 98 ? 3.290 6.535 6.104 1.00 83.06 98 ASP A O 1
ATOM 724 N N . GLY A 1 99 ? 4.462 5.193 7.471 1.00 91.25 99 GLY A N 1
ATOM 725 C CA . GLY A 1 99 ? 3.426 4.165 7.615 1.00 91.25 99 GLY A CA 1
ATOM 726 C C . GLY A 1 99 ? 3.975 2.743 7.505 1.00 91.25 99 GLY A C 1
ATOM 727 O O . GLY A 1 99 ? 4.915 2.378 8.202 1.00 91.25 99 GLY A O 1
ATOM 728 N N . TYR A 1 100 ? 3.394 1.924 6.632 1.00 94.19 100 TYR A N 1
ATOM 729 C CA . TYR A 1 100 ? 3.758 0.516 6.451 1.00 94.19 100 TYR A CA 1
ATOM 730 C C . TYR A 1 100 ? 4.059 0.217 4.991 1.00 94.19 100 TYR A C 1
ATOM 732 O O . TYR A 1 100 ? 3.414 0.751 4.088 1.00 94.19 100 TYR A O 1
ATOM 740 N N . ALA A 1 101 ? 5.008 -0.677 4.744 1.00 96.00 101 ALA A N 1
ATOM 741 C CA . ALA A 1 101 ? 5.344 -1.131 3.410 1.00 96.00 101 ALA A CA 1
ATOM 742 C C . ALA A 1 101 ? 5.413 -2.652 3.316 1.00 96.00 101 ALA A C 1
ATOM 744 O O . ALA A 1 101 ? 5.767 -3.335 4.269 1.00 96.00 101 ALA A O 1
ATOM 745 N N . GLN A 1 102 ? 5.107 -3.184 2.137 1.00 97.44 102 GLN A N 1
ATOM 746 C CA . GLN A 1 102 ? 5.318 -4.592 1.826 1.00 97.44 102 GLN A CA 1
ATOM 747 C C . GLN A 1 102 ? 5.729 -4.745 0.366 1.00 97.44 102 GLN A C 1
ATOM 749 O O . GLN A 1 102 ? 4.995 -4.345 -0.538 1.00 97.44 102 GLN A O 1
ATOM 754 N N . GLY A 1 103 ? 6.908 -5.320 0.142 1.00 97.38 103 GLY A N 1
ATOM 755 C CA . GLY A 1 103 ? 7.372 -5.692 -1.192 1.00 97.38 103 GLY A CA 1
ATOM 756 C C . GLY A 1 103 ? 6.682 -6.958 -1.700 1.00 97.38 103 GLY A C 1
ATOM 757 O O . GLY A 1 103 ? 6.274 -7.815 -0.914 1.00 97.38 103 GLY A O 1
ATOM 758 N N . PHE A 1 104 ? 6.585 -7.106 -3.016 1.00 97.25 104 PHE A N 1
ATOM 759 C CA . PHE A 1 104 ? 6.114 -8.328 -3.655 1.00 97.25 104 PHE A CA 1
ATOM 760 C C . PHE A 1 104 ? 6.846 -8.605 -4.970 1.00 97.25 104 PHE A C 1
ATOM 762 O O . PHE A 1 104 ? 7.370 -7.706 -5.631 1.00 97.25 104 PHE A O 1
ATOM 769 N N . VAL A 1 105 ? 6.824 -9.871 -5.378 1.00 97.00 105 VAL A N 1
ATOM 770 C CA . VAL A 1 105 ? 7.241 -10.340 -6.699 1.00 97.00 105 VAL A CA 1
ATOM 771 C C . VAL A 1 105 ? 6.102 -11.161 -7.290 1.00 97.00 105 VAL A C 1
ATOM 773 O O . VAL A 1 105 ? 5.702 -12.185 -6.738 1.00 97.00 105 VAL A O 1
ATOM 776 N N . ALA A 1 106 ? 5.567 -10.709 -8.415 1.00 95.25 106 ALA A N 1
ATOM 777 C CA . ALA A 1 106 ? 4.538 -11.393 -9.180 1.00 95.25 106 ALA A CA 1
ATOM 778 C C . ALA A 1 106 ? 5.163 -12.068 -10.406 1.00 95.25 106 ALA A C 1
ATOM 780 O O . ALA A 1 106 ? 6.023 -11.486 -11.063 1.00 95.25 106 ALA A O 1
ATOM 781 N N . LYS A 1 107 ? 4.721 -13.278 -10.742 1.00 94.62 107 LYS A N 1
ATOM 782 C CA . LYS A 1 107 ? 5.069 -13.960 -11.997 1.00 94.62 107 LYS A CA 1
ATOM 783 C C . LYS A 1 107 ? 3.788 -14.261 -12.768 1.00 94.62 107 LYS A C 1
ATOM 785 O O . LYS A 1 107 ? 2.819 -14.733 -12.174 1.00 94.62 107 LYS A O 1
ATOM 790 N N . GLY A 1 108 ? 3.779 -13.986 -14.068 1.00 89.56 108 GLY A N 1
ATOM 791 C CA . GLY A 1 108 ? 2.648 -14.241 -14.963 1.00 89.56 108 GLY A CA 1
ATOM 792 C C . GLY A 1 108 ? 3.101 -14.453 -16.408 1.00 89.56 108 GLY A C 1
ATOM 793 O O . GLY A 1 108 ? 4.299 -14.570 -16.666 1.00 89.56 108 GLY A O 1
ATOM 794 N N . GLY A 1 109 ? 2.142 -14.502 -17.339 1.00 83.12 109 GLY A N 1
ATOM 795 C CA . GLY A 1 109 ? 2.417 -14.700 -18.772 1.00 83.12 109 GLY A CA 1
ATOM 796 C C . GLY A 1 109 ? 3.324 -13.623 -19.373 1.00 83.12 109 GLY A C 1
ATOM 797 O O . GLY A 1 109 ? 4.184 -13.931 -20.189 1.00 83.12 109 GLY A O 1
ATOM 798 N N . ASP A 1 110 ? 3.219 -12.394 -18.867 1.00 82.06 110 ASP A N 1
ATOM 799 C CA . ASP A 1 110 ? 4.032 -11.250 -19.299 1.00 82.06 110 ASP A CA 1
ATOM 800 C C . ASP A 1 110 ? 5.387 -11.165 -18.568 1.00 82.06 110 ASP A C 1
ATOM 802 O O . ASP A 1 110 ? 6.049 -10.133 -18.588 1.00 82.06 110 ASP A O 1
ATOM 806 N N . GLY A 1 111 ? 5.799 -12.225 -17.866 1.00 88.00 111 GLY A N 1
ATOM 807 C CA . GLY A 1 111 ? 7.050 -12.286 -17.113 1.00 88.00 111 GLY A CA 1
ATOM 808 C C . GLY A 1 111 ? 6.934 -11.863 -15.644 1.00 88.00 111 GLY A C 1
ATOM 809 O O . GLY A 1 111 ? 5.850 -11.784 -15.058 1.00 88.00 111 GLY A O 1
ATOM 810 N N . ALA A 1 112 ? 8.092 -11.655 -15.011 1.00 92.56 112 ALA A N 1
ATOM 811 C CA . ALA A 1 112 ? 8.171 -11.260 -13.609 1.00 92.56 112 ALA A CA 1
ATOM 812 C C . ALA A 1 112 ? 7.965 -9.748 -13.441 1.00 92.56 112 ALA A C 1
ATOM 814 O O . ALA A 1 112 ? 8.430 -8.938 -14.247 1.00 92.56 112 ALA A O 1
ATOM 815 N N . ARG A 1 113 ? 7.279 -9.369 -12.365 1.00 94.88 113 ARG A N 1
ATOM 816 C CA . ARG A 1 113 ? 7.089 -7.987 -11.928 1.00 94.88 113 ARG A CA 1
ATOM 817 C C . ARG A 1 113 ? 7.474 -7.876 -10.462 1.00 94.88 113 ARG A C 1
ATOM 819 O O . ARG A 1 113 ? 7.026 -8.682 -9.652 1.00 94.88 113 ARG A O 1
ATOM 826 N N . THR A 1 114 ? 8.273 -6.881 -10.112 1.00 96.69 114 THR A N 1
ATOM 827 C CA . THR A 1 114 ? 8.555 -6.531 -8.715 1.00 96.69 114 THR A CA 1
ATOM 828 C C . THR A 1 114 ? 7.698 -5.341 -8.322 1.00 96.69 114 THR A C 1
ATOM 830 O O . THR A 1 114 ? 7.304 -4.539 -9.167 1.00 96.69 114 THR A O 1
ATOM 833 N N . GLY A 1 115 ? 7.348 -5.213 -7.053 1.00 96.88 115 GLY A N 1
ATOM 834 C CA . GLY A 1 115 ? 6.518 -4.104 -6.622 1.00 96.88 115 GLY A CA 1
ATOM 835 C C . GLY A 1 115 ? 6.477 -3.934 -5.122 1.00 96.88 115 GLY A C 1
ATOM 836 O O . GLY A 1 115 ? 7.097 -4.687 -4.373 1.00 96.88 115 GLY A O 1
ATOM 837 N N . GLN A 1 116 ? 5.763 -2.902 -4.697 1.00 97.12 116 GLN A N 1
ATOM 838 C CA . GLN A 1 116 ? 5.617 -2.551 -3.297 1.00 97.12 116 GLN A CA 1
ATOM 839 C C . GLN A 1 116 ? 4.264 -1.901 -3.053 1.00 97.12 116 GLN A C 1
ATOM 841 O O . GLN A 1 116 ? 3.783 -1.076 -3.835 1.00 97.12 116 GLN A O 1
ATOM 846 N N . HIS A 1 117 ? 3.672 -2.273 -1.931 1.00 96.56 117 HIS A N 1
ATOM 847 C CA . HIS A 1 117 ? 2.535 -1.611 -1.324 1.00 96.56 117 HIS A CA 1
ATOM 848 C C . HIS A 1 117 ? 3.040 -0.682 -0.225 1.00 96.56 117 HIS A C 1
ATOM 850 O O . HIS A 1 117 ? 3.903 -1.073 0.558 1.00 96.56 117 HIS A O 1
ATOM 856 N N . VAL A 1 118 ? 2.515 0.538 -0.174 1.00 95.44 118 VAL A N 1
ATOM 857 C CA . VAL A 1 118 ? 2.742 1.506 0.900 1.00 95.44 118 VAL A CA 1
ATOM 858 C C . VAL A 1 118 ? 1.384 1.948 1.423 1.00 95.44 118 VAL A C 1
ATOM 860 O O . VAL A 1 118 ? 0.554 2.465 0.674 1.00 95.44 118 VAL A O 1
ATOM 863 N N . LEU A 1 119 ? 1.168 1.711 2.707 1.00 94.12 119 LEU A N 1
ATOM 864 C CA . LEU A 1 119 ? -0.003 2.103 3.466 1.00 94.12 119 LEU A CA 1
ATOM 865 C C . LEU A 1 119 ? 0.390 3.265 4.379 1.00 94.12 119 LEU A C 1
ATOM 867 O O . LEU A 1 119 ? 1.333 3.134 5.152 1.00 94.12 119 LEU A O 1
ATOM 871 N N . ALA A 1 120 ? -0.342 4.369 4.320 1.00 93.81 120 ALA A N 1
ATOM 872 C CA . ALA A 1 120 ? -0.084 5.541 5.146 1.00 93.81 120 ALA A CA 1
ATOM 873 C C . ALA A 1 120 ? -1.375 6.208 5.608 1.00 93.81 120 ALA A C 1
ATOM 875 O O . ALA A 1 120 ? -2.459 5.958 5.072 1.00 93.81 120 ALA A O 1
ATOM 876 N N . PHE A 1 121 ? -1.241 7.108 6.576 1.00 92.06 121 PHE A N 1
ATOM 877 C CA . PHE A 1 121 ? -2.348 7.890 7.108 1.00 92.06 121 PHE A CA 1
ATOM 878 C C . PHE A 1 121 ? -2.180 9.355 6.731 1.00 92.06 121 PHE A C 1
ATOM 880 O O . PHE A 1 121 ? -1.075 9.888 6.750 1.00 92.06 121 PHE A O 1
ATOM 887 N N . GLY A 1 122 ? -3.286 9.994 6.365 1.00 89.38 122 GLY A N 1
ATOM 888 C CA . GLY A 1 122 ? -3.345 11.433 6.147 1.00 89.38 122 GLY A CA 1
ATOM 889 C C . GLY A 1 122 ? -3.145 12.222 7.446 1.00 89.38 122 GLY A C 1
ATOM 890 O O . GLY A 1 122 ? -3.156 11.639 8.536 1.00 89.38 122 GLY A O 1
ATOM 891 N N . PRO A 1 123 ? -2.984 13.548 7.336 1.00 84.88 123 PRO A N 1
ATOM 892 C CA . PRO A 1 123 ? -2.779 14.418 8.486 1.00 84.88 123 PRO A CA 1
ATOM 893 C C . PRO A 1 123 ? -4.034 14.471 9.374 1.00 84.88 123 PRO A C 1
ATOM 895 O O . PRO A 1 123 ? -5.139 14.137 8.932 1.00 84.88 123 PRO A O 1
ATOM 898 N N . ALA A 1 124 ? -3.874 14.878 10.636 1.00 78.88 124 ALA A N 1
ATOM 899 C CA . ALA A 1 124 ? -4.947 14.846 11.637 1.00 78.88 124 ALA A CA 1
ATOM 900 C C . ALA A 1 124 ? -6.149 15.728 11.249 1.00 78.88 124 ALA A C 1
ATOM 902 O O . ALA A 1 124 ? -7.293 15.382 11.541 1.00 78.88 124 ALA A O 1
ATOM 903 N N . GLU A 1 125 ? -5.893 16.831 10.547 1.00 80.19 125 GLU A N 1
ATOM 904 C CA . GLU A 1 125 ? -6.884 17.786 10.049 1.00 80.19 125 GLU A CA 1
ATOM 905 C C . GLU A 1 125 ? -7.748 17.189 8.925 1.00 80.19 125 GLU A C 1
ATOM 907 O O . GLU A 1 125 ? -8.916 17.547 8.762 1.00 80.19 125 GLU A O 1
ATOM 912 N N . HIS A 1 126 ? -7.188 16.250 8.155 1.00 80.31 126 HIS A N 1
ATOM 913 C CA . HIS A 1 126 ? -7.852 15.580 7.033 1.00 80.31 126 HIS A CA 1
ATOM 914 C C . HIS A 1 126 ? -7.640 14.063 7.094 1.00 80.31 126 HIS A C 1
ATOM 916 O O . HIS A 1 126 ? -6.957 13.463 6.248 1.00 80.31 126 HIS A O 1
ATOM 922 N N . PRO A 1 127 ? -8.246 13.415 8.099 1.00 84.81 127 PRO A N 1
ATOM 923 C CA . PRO A 1 127 ? -7.864 12.078 8.485 1.00 84.81 127 PRO A CA 1
ATOM 924 C C . PRO A 1 127 ? -8.358 11.058 7.450 1.00 84.81 127 PRO A C 1
ATOM 926 O O . PRO A 1 127 ? -9.553 10.906 7.184 1.00 84.81 127 PRO A O 1
ATOM 929 N N . SER A 1 128 ? -7.416 10.359 6.823 1.00 89.50 128 SER A N 1
ATOM 930 C CA . SER A 1 128 ? -7.685 9.409 5.739 1.00 89.50 128 SER A CA 1
ATOM 931 C C . SER A 1 128 ? -6.658 8.283 5.716 1.00 89.50 128 SER A C 1
ATOM 933 O O . SER A 1 128 ? -5.573 8.418 6.269 1.00 89.50 128 SER A O 1
ATOM 935 N N . VAL A 1 129 ? -6.999 7.164 5.082 1.00 91.31 129 VAL A N 1
ATOM 936 C CA . VAL A 1 129 ? -6.096 6.021 4.885 1.00 91.31 129 VAL A CA 1
ATOM 937 C C . VAL A 1 129 ? -5.735 5.953 3.414 1.00 91.31 129 VAL A C 1
ATOM 939 O O . VAL A 1 129 ? -6.609 6.055 2.552 1.00 91.31 129 VAL A O 1
ATOM 942 N N . TRP A 1 130 ? -4.456 5.776 3.125 1.00 92.69 130 TRP A N 1
ATOM 943 C CA . TRP A 1 130 ? -3.907 5.782 1.780 1.00 92.69 130 TRP A CA 1
ATOM 944 C C . TRP A 1 130 ? -3.189 4.478 1.505 1.00 92.69 130 TRP A C 1
ATOM 946 O O . TRP A 1 130 ? -2.331 4.072 2.277 1.00 92.69 130 TRP A O 1
ATOM 956 N N . LEU A 1 131 ? -3.512 3.850 0.380 1.00 93.69 131 LEU A N 1
ATOM 957 C CA . LEU A 1 131 ? -2.819 2.669 -0.114 1.00 93.69 131 LEU A CA 1
ATOM 958 C C . LEU A 1 131 ? -2.287 2.973 -1.510 1.00 93.69 131 LEU A C 1
ATOM 960 O O . LEU A 1 131 ? -3.058 3.076 -2.467 1.00 93.69 131 LEU A O 1
ATOM 964 N N . CYS A 1 132 ? -0.972 3.102 -1.624 1.00 94.25 132 CYS A N 1
ATOM 965 C CA . CYS A 1 132 ? -0.269 3.228 -2.890 1.00 94.25 132 CYS A CA 1
ATOM 966 C C . CYS A 1 132 ? 0.421 1.917 -3.237 1.00 94.25 132 CYS A C 1
ATOM 968 O O . CYS A 1 132 ? 1.006 1.251 -2.393 1.00 94.25 132 CYS A O 1
ATOM 970 N N . SER A 1 133 ? 0.335 1.533 -4.500 1.00 95.88 133 SER A N 1
ATOM 971 C CA . SER A 1 133 ? 0.935 0.322 -5.034 1.00 95.88 133 SER A CA 1
ATOM 972 C C . SER A 1 133 ? 1.732 0.689 -6.267 1.00 95.88 133 SER A C 1
ATOM 974 O O . SER A 1 133 ? 1.188 1.302 -7.189 1.00 95.88 133 SER A O 1
ATOM 976 N N . VAL A 1 134 ? 3.006 0.320 -6.275 1.00 95.88 134 VAL A N 1
ATOM 977 C CA . VAL A 1 134 ? 3.880 0.436 -7.439 1.00 95.88 134 VAL A CA 1
ATOM 978 C C . VAL A 1 134 ? 4.264 -0.959 -7.914 1.00 95.88 134 VAL A C 1
ATOM 980 O O . VAL A 1 134 ? 4.551 -1.838 -7.105 1.00 95.88 134 VAL A O 1
ATOM 983 N N . SER A 1 135 ? 4.256 -1.172 -9.224 1.00 95.81 135 SER A N 1
ATOM 984 C CA . SER A 1 135 ? 4.759 -2.393 -9.853 1.00 95.81 135 SER A CA 1
ATOM 985 C C . SER A 1 135 ? 5.662 -2.033 -11.019 1.00 95.81 135 SER A C 1
ATOM 987 O O . SER A 1 135 ? 5.296 -1.167 -11.813 1.00 95.81 135 SER A O 1
ATOM 989 N N . CYS A 1 136 ? 6.784 -2.722 -11.150 1.00 95.44 136 CYS A N 1
ATOM 990 C CA . CYS A 1 136 ? 7.754 -2.569 -12.215 1.00 95.44 136 CYS A CA 1
ATOM 991 C C . CYS A 1 136 ? 7.958 -3.895 -12.950 1.00 95.44 136 CYS A C 1
ATOM 993 O O . CYS A 1 136 ? 8.028 -4.960 -12.336 1.00 95.44 136 CYS A O 1
ATOM 995 N N . HIS A 1 137 ? 8.048 -3.819 -14.270 1.00 94.62 137 HIS A N 1
ATOM 996 C CA . HIS A 1 137 ? 8.399 -4.9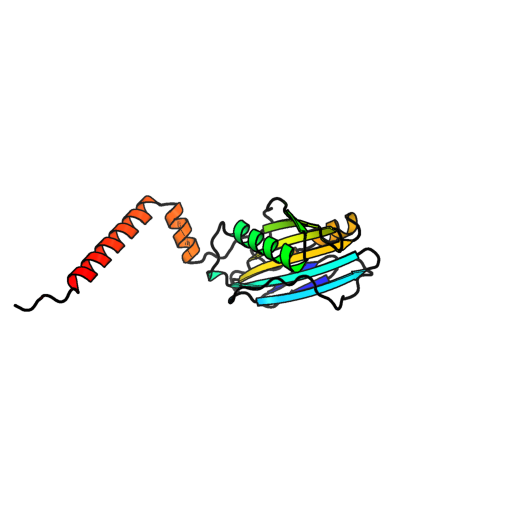12 -15.162 1.00 94.62 137 HIS A CA 1
ATOM 997 C C . HIS A 1 137 ? 9.659 -4.522 -15.939 1.00 94.62 137 HIS A C 1
ATOM 999 O O . HIS A 1 137 ? 9.702 -3.425 -16.487 1.00 94.62 137 HIS A O 1
ATOM 1005 N N . GLY A 1 138 ? 10.675 -5.384 -16.003 1.00 91.44 138 GLY A N 1
ATOM 1006 C CA . GLY A 1 138 ? 11.940 -5.079 -16.679 1.00 91.44 138 GLY A CA 1
ATOM 1007 C C . GLY A 1 138 ? 13.152 -5.661 -15.955 1.00 91.44 138 GLY A C 1
ATOM 1008 O O . GLY A 1 138 ? 13.033 -6.637 -15.214 1.00 91.44 138 GLY A O 1
ATOM 1009 N N . ARG A 1 139 ? 14.331 -5.061 -16.166 1.00 85.94 139 ARG A N 1
ATOM 1010 C CA . ARG A 1 139 ? 15.568 -5.457 -15.464 1.00 85.94 139 ARG A CA 1
ATOM 1011 C C . ARG A 1 139 ? 15.426 -5.261 -13.946 1.00 85.94 139 ARG A C 1
ATOM 1013 O O . ARG A 1 139 ? 14.895 -4.239 -13.514 1.00 85.94 139 ARG A O 1
ATOM 1020 N N . SER A 1 140 ? 15.947 -6.206 -13.160 1.00 81.81 140 SER A N 1
ATOM 1021 C CA . SER A 1 140 ? 15.833 -6.238 -11.691 1.00 81.81 140 SER A CA 1
ATOM 1022 C C . SER A 1 140 ? 16.310 -4.949 -11.027 1.00 81.81 140 SER A C 1
ATOM 1024 O O . SER A 1 140 ? 15.530 -4.303 -10.336 1.00 81.81 140 SER A O 1
ATOM 1026 N N . ASP A 1 141 ? 17.548 -4.542 -11.297 1.00 85.88 141 ASP A N 1
ATOM 1027 C CA . ASP A 1 141 ? 18.224 -3.465 -10.567 1.00 85.88 141 ASP A CA 1
ATOM 1028 C C . ASP A 1 141 ? 17.511 -2.105 -10.707 1.00 85.88 141 ASP A C 1
ATOM 1030 O O . ASP A 1 141 ? 17.212 -1.473 -9.688 1.00 85.88 141 ASP A O 1
ATOM 1034 N N . PRO A 1 142 ? 17.151 -1.631 -11.924 1.00 88.25 142 PRO A N 1
ATOM 1035 C CA . PRO A 1 142 ? 16.386 -0.394 -12.046 1.00 88.25 142 PRO A CA 1
ATOM 1036 C C . PRO A 1 142 ? 14.976 -0.534 -11.467 1.00 88.25 142 PRO A C 1
ATOM 1038 O O . PRO A 1 142 ? 14.472 0.422 -10.883 1.00 88.25 142 PRO A O 1
ATOM 1041 N N . CYS A 1 143 ? 14.337 -1.702 -11.587 1.00 93.81 143 CYS A N 1
ATOM 1042 C CA . CYS A 1 143 ? 13.006 -1.902 -11.024 1.00 93.81 143 CYS A CA 1
ATOM 1043 C C . CYS A 1 143 ? 12.998 -1.844 -9.495 1.00 93.81 143 CYS A C 1
ATOM 1045 O O . CYS A 1 143 ? 12.125 -1.195 -8.923 1.00 93.81 143 CYS A O 1
ATOM 1047 N N . GLU A 1 144 ? 13.963 -2.475 -8.832 1.00 93.50 144 GLU A N 1
ATOM 1048 C CA . GLU A 1 144 ? 14.089 -2.450 -7.375 1.00 93.50 144 GLU A CA 1
ATOM 1049 C C . GLU A 1 144 ? 14.311 -1.024 -6.856 1.00 93.50 144 GLU A C 1
ATOM 1051 O O . GLU A 1 144 ? 13.611 -0.578 -5.944 1.00 93.50 144 GLU A O 1
ATOM 1056 N N . SER A 1 145 ? 15.202 -0.262 -7.500 1.00 93.62 145 SER A N 1
ATOM 1057 C CA . SER A 1 145 ? 15.437 1.147 -7.163 1.00 93.62 145 SER A CA 1
ATOM 1058 C C . SER A 1 145 ? 14.181 2.012 -7.347 1.00 93.62 145 SER A C 1
ATOM 1060 O O . SER A 1 145 ? 13.846 2.818 -6.479 1.00 93.62 145 SER A O 1
ATOM 1062 N N . ILE A 1 146 ? 13.435 1.825 -8.442 1.00 94.94 146 ILE A N 1
ATOM 1063 C CA . ILE A 1 146 ? 12.194 2.574 -8.692 1.00 94.94 146 ILE A CA 1
ATOM 1064 C C . ILE A 1 146 ? 11.138 2.226 -7.639 1.00 94.94 146 ILE A C 1
ATOM 1066 O O . ILE A 1 146 ? 10.537 3.125 -7.054 1.00 94.94 146 ILE A O 1
ATOM 1070 N N . VAL A 1 147 ? 10.920 0.937 -7.378 1.00 95.25 147 VAL A N 1
ATOM 1071 C CA . VAL A 1 147 ? 9.903 0.452 -6.436 1.00 95.25 147 VAL A CA 1
ATOM 1072 C C . VAL A 1 147 ? 10.177 0.957 -5.017 1.00 95.25 147 VAL A C 1
ATOM 1074 O O . VAL A 1 147 ? 9.275 1.506 -4.385 1.00 95.25 147 VAL A O 1
ATOM 1077 N N . THR A 1 148 ? 11.426 0.861 -4.553 1.00 94.31 148 THR A N 1
ATOM 1078 C CA . THR A 1 148 ? 11.829 1.303 -3.205 1.00 94.31 148 THR A CA 1
ATOM 1079 C C . THR A 1 148 ? 11.855 2.826 -3.046 1.00 94.31 148 THR A C 1
ATOM 1081 O O . THR A 1 148 ? 11.741 3.332 -1.929 1.00 94.31 148 THR A O 1
ATOM 1084 N N . SER A 1 149 ? 11.926 3.577 -4.153 1.00 94.56 149 SER A N 1
ATOM 1085 C CA . SER A 1 149 ? 11.846 5.044 -4.145 1.00 94.56 149 SER A CA 1
ATOM 1086 C C . SER A 1 149 ? 10.441 5.605 -3.904 1.00 94.56 149 SER A C 1
ATOM 1088 O O . SER A 1 149 ? 10.296 6.822 -3.771 1.00 94.56 149 SER A O 1
ATOM 1090 N N . LEU A 1 150 ? 9.404 4.756 -3.866 1.00 94.88 150 LEU A N 1
ATOM 1091 C CA . LEU A 1 150 ? 8.048 5.197 -3.557 1.00 94.88 150 LEU A CA 1
ATOM 1092 C C . LEU A 1 150 ? 7.986 5.732 -2.121 1.00 94.88 150 LEU A C 1
ATOM 1094 O O . LEU A 1 150 ? 8.163 4.990 -1.144 1.00 94.88 150 LEU A O 1
ATOM 1098 N N . THR A 1 151 ? 7.681 7.021 -2.007 1.00 92.94 151 THR A N 1
ATOM 1099 C CA . THR A 1 151 ? 7.466 7.702 -0.729 1.00 92.94 151 THR A CA 1
ATOM 1100 C C . THR A 1 151 ? 6.167 8.491 -0.748 1.00 92.94 151 THR A C 1
ATOM 1102 O O . THR A 1 151 ? 5.732 9.016 -1.785 1.00 92.94 151 THR A O 1
ATOM 1105 N N . LEU A 1 152 ? 5.534 8.557 0.421 1.00 91.50 152 LEU A N 1
ATOM 1106 C CA . LEU A 1 152 ? 4.364 9.385 0.660 1.00 91.50 152 LEU A CA 1
ATOM 1107 C C . LEU A 1 152 ? 4.771 10.561 1.549 1.00 91.50 152 LEU A C 1
ATOM 1109 O O . LEU A 1 152 ? 5.539 10.413 2.492 1.00 91.50 152 LEU A O 1
ATOM 1113 N N . THR A 1 153 ? 4.304 11.757 1.206 1.00 90.81 153 THR A N 1
ATOM 1114 C CA . THR A 1 153 ? 4.603 12.989 1.948 1.00 90.81 153 THR A CA 1
ATOM 1115 C C . THR A 1 153 ? 3.333 13.589 2.522 1.00 90.81 153 THR A C 1
ATOM 1117 O O . THR A 1 153 ? 2.272 13.434 1.921 1.00 90.81 153 THR A O 1
ATOM 1120 N N . GLY A 1 154 ? 3.445 14.333 3.624 1.00 86.44 154 GLY A N 1
ATOM 1121 C CA . GLY A 1 154 ? 2.274 14.884 4.319 1.00 86.44 154 GLY A CA 1
ATOM 1122 C C . GLY A 1 154 ? 1.478 13.818 5.077 1.00 86.44 154 GLY A C 1
ATOM 1123 O O . GLY A 1 154 ? 0.293 14.003 5.332 1.00 86.44 154 GLY A O 1
ATOM 1124 N N . THR A 1 155 ? 2.123 12.693 5.386 1.00 87.38 155 THR A N 1
ATOM 1125 C CA . THR A 1 155 ? 1.551 11.552 6.097 1.00 87.38 155 THR A CA 1
ATOM 1126 C C . THR A 1 155 ? 1.822 11.621 7.595 1.00 87.38 155 THR A C 1
ATOM 1128 O O . THR A 1 155 ? 2.768 12.266 8.047 1.00 87.38 155 THR A O 1
ATOM 1131 N N . SER A 1 156 ? 1.016 10.888 8.356 1.00 81.56 156 SER A N 1
ATOM 1132 C CA . SER A 1 156 ? 1.253 10.552 9.756 1.00 81.56 156 SER A CA 1
ATOM 1133 C C . SER A 1 156 ? 1.687 9.081 9.874 1.00 81.56 156 SER A C 1
ATOM 1135 O O . SER A 1 156 ? 1.091 8.231 9.202 1.00 81.56 156 SER A O 1
ATOM 1137 N N . PRO A 1 157 ? 2.670 8.749 10.737 1.00 70.56 157 PRO A N 1
ATOM 1138 C CA . PRO A 1 157 ? 3.061 7.361 11.011 1.00 70.56 157 PRO A CA 1
ATOM 1139 C C . PRO A 1 157 ? 1.946 6.555 11.680 1.00 70.56 157 PRO A C 1
ATOM 1141 O O . PRO A 1 157 ? 1.906 5.332 11.565 1.00 70.56 157 PRO A O 1
ATOM 1144 N N . HIS A 1 158 ? 1.035 7.232 12.381 1.00 76.00 158 HIS A N 1
ATOM 1145 C CA . HIS A 1 158 ? -0.030 6.593 13.140 1.00 76.00 158 HIS A CA 1
ATOM 1146 C C . HIS A 1 158 ? -1.404 6.988 12.609 1.00 76.00 158 HIS A C 1
ATOM 1148 O O . HIS A 1 158 ? -1.606 8.154 12.237 1.00 76.00 158 HIS A O 1
ATOM 1154 N N . PRO A 1 159 ? -2.368 6.049 12.615 1.00 75.19 159 PRO A N 1
ATOM 1155 C CA . PRO A 1 159 ? -3.746 6.406 12.363 1.00 75.19 159 PRO A CA 1
ATOM 1156 C C . PRO A 1 159 ? -4.198 7.412 13.432 1.00 75.19 159 PRO A C 1
ATOM 1158 O O . PRO A 1 159 ? -3.928 7.205 14.619 1.00 75.19 159 PRO A O 1
ATOM 1161 N N . PRO A 1 160 ? -4.894 8.496 13.061 1.00 71.06 160 PRO A N 1
ATOM 1162 C CA . PRO A 1 160 ? -5.536 9.366 14.037 1.00 71.06 160 PRO A CA 1
ATOM 1163 C C . PRO A 1 160 ? -6.473 8.551 14.938 1.00 71.06 160 PRO A C 1
ATOM 1165 O O . PRO A 1 160 ? -7.187 7.657 14.478 1.00 71.06 160 PRO A O 1
ATOM 1168 N N . ALA A 1 161 ? -6.460 8.855 16.237 1.00 68.75 161 ALA A N 1
ATOM 1169 C CA . ALA A 1 161 ? -7.210 8.103 17.234 1.00 68.75 161 ALA A CA 1
ATOM 1170 C C . ALA A 1 161 ? -8.725 8.251 17.009 1.00 68.75 161 ALA A C 1
ATOM 1172 O O . ALA A 1 161 ? -9.322 9.267 17.366 1.00 68.75 161 ALA A O 1
ATOM 1173 N N . THR A 1 162 ? -9.357 7.227 16.438 1.00 70.62 162 THR A N 1
ATOM 1174 C CA . THR A 1 162 ? -10.816 7.164 16.288 1.00 70.62 162 THR A CA 1
ATOM 1175 C C . THR A 1 162 ? -11.466 6.683 17.588 1.00 70.62 162 THR A C 1
ATOM 1177 O O . THR A 1 162 ? -10.841 5.984 18.386 1.00 70.62 162 THR A O 1
ATOM 1180 N N . ALA A 1 163 ? -12.738 7.027 17.822 1.00 71.38 163 ALA A N 1
ATOM 1181 C CA . ALA A 1 163 ? -13.475 6.538 18.995 1.00 71.38 163 ALA A CA 1
ATOM 1182 C C . ALA A 1 163 ? -13.540 4.999 19.035 1.00 71.38 163 ALA A C 1
ATOM 1184 O O . ALA A 1 163 ? -13.400 4.405 20.100 1.00 71.38 163 ALA A O 1
ATOM 1185 N N . ALA A 1 164 ? -13.670 4.358 17.868 1.00 69.81 164 ALA A N 1
ATOM 1186 C CA . ALA A 1 164 ? -13.619 2.905 17.735 1.00 69.81 164 ALA A CA 1
ATOM 1187 C C . ALA A 1 164 ? -12.238 2.343 18.113 1.00 69.81 164 ALA A C 1
ATOM 1189 O O . ALA A 1 164 ? -12.164 1.411 18.909 1.00 69.81 164 ALA A O 1
ATOM 1190 N N . ALA A 1 165 ? -11.148 2.943 17.618 1.00 68.00 165 ALA A N 1
ATOM 1191 C CA . ALA A 1 165 ? -9.792 2.532 17.979 1.00 68.00 165 ALA A CA 1
ATOM 1192 C C . ALA A 1 165 ? -9.526 2.702 19.483 1.00 68.00 165 ALA A C 1
ATOM 1194 O O . ALA A 1 165 ? -8.983 1.798 20.108 1.00 68.00 165 ALA A O 1
ATOM 1195 N N . ARG A 1 166 ? -9.975 3.812 20.086 1.00 72.00 166 ARG A N 1
ATOM 1196 C CA . ARG A 1 166 ? -9.899 4.016 21.543 1.00 72.00 166 ARG A CA 1
ATOM 1197 C C . ARG A 1 166 ? -10.683 2.954 22.307 1.00 72.00 166 ARG A C 1
ATOM 1199 O O . ARG A 1 166 ? -10.185 2.455 23.305 1.00 72.00 166 ARG A O 1
ATOM 1206 N N . GLY A 1 167 ? -11.873 2.591 21.830 1.00 70.31 167 GLY A N 1
ATOM 1207 C CA . GLY A 1 167 ? -12.676 1.520 22.417 1.00 70.31 167 GLY A CA 1
ATOM 1208 C C . GLY A 1 167 ? -11.962 0.170 22.377 1.00 70.31 167 GLY A C 1
ATOM 1209 O O . GLY A 1 167 ? -11.893 -0.503 23.396 1.00 70.31 167 GLY A O 1
ATOM 1210 N N . VAL A 1 168 ? -11.375 -0.201 21.236 1.00 71.12 168 VAL A N 1
ATOM 1211 C CA . VAL A 1 168 ? -10.623 -1.461 21.098 1.00 71.12 168 VAL A CA 1
ATOM 1212 C C . VAL A 1 168 ? -9.392 -1.484 22.001 1.00 71.12 168 VAL A C 1
ATOM 1214 O O . VAL A 1 168 ? -9.181 -2.475 22.693 1.00 71.12 168 VAL A O 1
ATOM 1217 N N . VAL A 1 169 ? -8.613 -0.399 22.038 1.00 76.25 169 VAL A N 1
ATOM 1218 C CA . VAL A 1 169 ? -7.449 -0.290 22.933 1.00 76.25 169 VAL A CA 1
ATOM 1219 C C . VAL A 1 169 ? -7.884 -0.399 24.393 1.00 76.25 169 VAL A C 1
ATOM 1221 O O . VAL A 1 169 ? -7.326 -1.193 25.135 1.00 76.25 169 VAL A O 1
ATOM 1224 N N . LEU A 1 170 ? -8.951 0.295 24.789 1.00 77.38 170 LEU A N 1
ATOM 1225 C CA . LEU A 1 170 ? -9.466 0.242 26.157 1.00 77.38 170 LEU A CA 1
ATOM 1226 C C . LEU A 1 170 ? -9.976 -1.157 26.547 1.00 77.38 170 LEU A C 1
ATOM 1228 O O . LEU A 1 170 ? -9.801 -1.582 27.686 1.00 77.38 170 LEU A O 1
ATOM 1232 N N . VAL A 1 171 ? -10.579 -1.892 25.608 1.00 79.00 171 VAL A N 1
ATOM 1233 C CA . VAL A 1 171 ? -10.970 -3.297 25.810 1.00 79.00 171 VAL A CA 1
ATOM 1234 C C . VAL A 1 171 ? -9.744 -4.199 25.948 1.00 79.00 171 VAL A C 1
ATOM 1236 O O . VAL A 1 171 ? -9.751 -5.095 26.790 1.00 79.00 171 VAL A O 1
ATOM 1239 N N . ALA A 1 172 ? -8.704 -3.971 25.146 1.00 78.00 172 ALA A N 1
ATOM 1240 C CA . ALA A 1 172 ? -7.466 -4.742 25.199 1.00 78.00 172 ALA A CA 1
ATOM 1241 C C . ALA A 1 172 ? -6.680 -4.491 26.498 1.00 78.00 172 ALA A C 1
ATOM 1243 O O . ALA A 1 172 ? -6.204 -5.445 27.109 1.00 78.00 172 ALA A O 1
ATOM 1244 N N . ASP A 1 173 ? -6.601 -3.237 26.947 1.00 83.88 173 ASP A N 1
ATOM 1245 C CA . ASP A 1 173 ? -5.882 -2.842 28.164 1.00 83.88 173 ASP A CA 1
ATOM 1246 C C . ASP A 1 173 ? -6.640 -3.236 29.442 1.00 83.88 173 ASP A C 1
ATOM 1248 O O . ASP A 1 173 ? -6.039 -3.526 30.481 1.00 83.88 173 ASP A O 1
ATOM 1252 N N . HIS A 1 174 ? -7.976 -3.267 29.387 1.00 85.56 174 HIS A N 1
ATOM 1253 C CA . HIS A 1 174 ? -8.832 -3.557 30.537 1.00 85.56 174 HIS A CA 1
ATOM 1254 C C . HIS A 1 174 ? -9.929 -4.586 30.216 1.00 85.56 174 HIS A C 1
ATOM 1256 O O . HIS A 1 174 ? -11.126 -4.275 30.310 1.00 85.56 174 HIS A O 1
ATOM 1262 N N . PRO A 1 175 ? -9.562 -5.846 29.912 1.00 83.94 175 PRO A N 1
ATOM 1263 C CA . PRO A 1 175 ? -10.516 -6.857 29.461 1.00 83.94 175 PRO A CA 1
ATOM 1264 C C . PRO A 1 175 ? -11.592 -7.158 30.512 1.00 83.94 175 PRO A C 1
ATOM 1266 O O . PRO A 1 175 ? -12.759 -7.336 30.161 1.00 83.94 175 PRO A O 1
ATOM 1269 N N . GLN A 1 176 ? -11.251 -7.130 31.808 1.00 88.38 176 GLN A N 1
ATOM 1270 C CA . GLN A 1 176 ? -12.234 -7.299 32.886 1.00 88.38 176 GLN A CA 1
ATOM 1271 C C . GLN A 1 176 ? -13.296 -6.187 32.929 1.00 88.38 176 GLN A C 1
ATOM 1273 O O . GLN A 1 176 ? -14.474 -6.479 33.141 1.00 88.38 176 GLN A O 1
ATOM 1278 N N . LEU A 1 177 ? -12.914 -4.925 32.699 1.00 82.81 177 LEU A N 1
ATOM 1279 C CA . LEU A 1 177 ? -13.862 -3.804 32.701 1.00 82.81 177 LEU A CA 1
ATOM 1280 C C . LEU A 1 177 ? -14.774 -3.869 31.476 1.00 82.81 177 LEU A C 1
ATOM 1282 O O . LEU A 1 177 ? -15.981 -3.652 31.590 1.00 82.81 177 LEU A O 1
ATOM 1286 N N . ALA A 1 178 ? -14.214 -4.239 30.323 1.00 80.75 178 ALA A N 1
ATOM 1287 C CA . ALA A 1 178 ? -14.984 -4.478 29.113 1.00 80.75 178 ALA A CA 1
ATOM 1288 C C . ALA A 1 178 ? -16.017 -5.597 29.307 1.00 80.75 178 ALA A C 1
ATOM 1290 O O . ALA A 1 178 ? -17.192 -5.397 29.002 1.00 80.75 178 ALA A O 1
ATOM 1291 N N . ALA A 1 179 ? -15.613 -6.741 29.871 1.00 83.00 179 ALA A N 1
ATOM 1292 C CA . ALA A 1 179 ? -16.505 -7.867 30.137 1.00 83.00 179 ALA A CA 1
ATOM 1293 C C . ALA A 1 179 ? -17.627 -7.501 31.123 1.00 83.00 179 ALA A C 1
ATOM 1295 O O . ALA A 1 179 ? -18.797 -7.804 30.869 1.00 83.00 179 ALA A O 1
ATOM 1296 N N . ALA A 1 180 ? -17.302 -6.799 32.213 1.00 85.19 180 ALA A N 1
ATOM 1297 C CA . ALA A 1 180 ? -18.290 -6.325 33.181 1.00 85.19 180 ALA A CA 1
ATOM 1298 C C . ALA A 1 180 ? -19.293 -5.349 32.542 1.00 85.19 180 ALA A C 1
ATOM 1300 O O . ALA A 1 180 ? -20.505 -5.485 32.734 1.00 85.19 180 ALA A O 1
ATOM 1301 N N . GLY A 1 181 ? -18.808 -4.408 31.726 1.00 84.88 181 GLY A N 1
ATOM 1302 C CA . GLY A 1 181 ? -19.650 -3.463 30.992 1.00 84.88 181 GLY A CA 1
ATOM 1303 C C . GLY A 1 181 ? -20.593 -4.158 30.009 1.00 84.88 181 GLY A C 1
ATOM 1304 O O . GLY A 1 181 ? -21.795 -3.889 30.017 1.00 84.88 181 GLY A O 1
ATOM 1305 N N . LEU A 1 182 ? -20.078 -5.105 29.219 1.00 86.81 182 LEU A N 1
ATOM 1306 C CA . LEU A 1 182 ? -20.867 -5.888 28.261 1.00 86.81 182 LEU A CA 1
ATOM 1307 C C . LEU A 1 182 ? -21.942 -6.717 28.968 1.00 86.81 182 LEU A C 1
ATOM 1309 O O . LEU A 1 182 ? -23.097 -6.705 28.551 1.00 86.81 182 LEU A O 1
ATOM 1313 N N . THR A 1 183 ? -21.587 -7.364 30.080 1.00 89.06 183 THR A N 1
ATOM 1314 C CA . THR A 1 183 ? -22.525 -8.149 30.896 1.00 89.06 183 THR A CA 1
ATOM 1315 C C . THR A 1 183 ? -23.633 -7.261 31.462 1.00 89.06 183 THR A C 1
ATOM 1317 O O . THR A 1 183 ? -24.811 -7.602 31.372 1.00 89.06 183 THR A O 1
ATOM 1320 N N . THR A 1 184 ? -23.277 -6.083 31.978 1.00 90.81 184 THR A N 1
ATOM 1321 C CA . THR A 1 184 ? -24.240 -5.116 32.523 1.00 90.81 184 THR A CA 1
ATOM 1322 C C . THR A 1 184 ? -25.185 -4.601 31.438 1.00 90.81 184 THR A C 1
ATOM 1324 O O . THR A 1 184 ? -26.399 -4.578 31.637 1.00 90.81 184 THR A O 1
ATOM 1327 N N . ALA A 1 185 ? -24.657 -4.245 30.264 1.00 89.00 185 ALA A N 1
ATOM 1328 C CA . ALA A 1 185 ? -25.461 -3.812 29.124 1.00 89.00 185 ALA A CA 1
ATOM 1329 C C . ALA A 1 185 ? -26.427 -4.911 28.657 1.00 89.00 185 ALA A C 1
ATOM 1331 O O . ALA A 1 185 ? -27.589 -4.629 28.362 1.00 89.00 185 ALA A O 1
ATOM 1332 N N . LEU A 1 186 ? -25.973 -6.167 28.648 1.00 93.19 186 LEU A N 1
ATOM 1333 C CA . LEU A 1 186 ? -26.795 -7.316 28.283 1.00 93.19 186 LEU A CA 1
ATOM 1334 C C . LEU A 1 186 ? -27.927 -7.538 29.294 1.00 93.19 186 LEU A C 1
ATOM 1336 O O . LEU A 1 186 ? -29.076 -7.718 28.898 1.00 93.19 186 LEU A O 1
ATOM 1340 N N . LEU A 1 187 ? -27.631 -7.453 30.596 1.00 93.31 187 LEU A N 1
ATOM 1341 C CA . LEU A 1 187 ? -28.629 -7.564 31.663 1.00 93.31 187 LEU A CA 1
ATOM 1342 C C . LEU A 1 187 ? -29.667 -6.439 31.599 1.00 93.31 187 LEU A C 1
ATOM 1344 O O . LEU A 1 187 ? -30.863 -6.712 31.690 1.00 93.31 187 LEU A O 1
ATOM 1348 N N . LEU A 1 188 ? -29.234 -5.192 31.387 1.00 93.56 188 LEU A N 1
ATOM 1349 C CA . LEU A 1 188 ? -30.135 -4.050 31.216 1.00 93.56 188 LEU A CA 1
ATOM 1350 C C . LEU A 1 188 ? -31.010 -4.204 29.967 1.00 93.56 188 LEU A C 1
ATOM 1352 O O . LEU A 1 188 ? -32.215 -3.968 30.034 1.00 93.56 188 LEU A O 1
ATOM 1356 N N . GLY A 1 189 ? -30.430 -4.645 28.848 1.00 92.12 189 GLY A N 1
ATOM 1357 C CA . GLY A 1 189 ? -31.158 -4.915 27.609 1.00 92.12 189 GLY A CA 1
ATOM 1358 C C . GLY A 1 189 ? -32.208 -6.014 27.781 1.00 92.12 189 GLY A C 1
ATOM 1359 O O . GLY A 1 189 ? -33.367 -5.822 27.413 1.00 92.12 189 GLY A O 1
ATOM 1360 N N . CYS A 1 190 ? -31.836 -7.130 28.411 1.00 93.19 190 CYS A N 1
ATOM 1361 C CA . CYS A 1 190 ? -32.758 -8.209 28.760 1.00 93.19 190 CYS A CA 1
ATOM 1362 C C . CYS A 1 190 ? -33.866 -7.724 29.703 1.00 93.19 190 CYS A C 1
ATOM 1364 O O . CYS A 1 190 ? -35.039 -7.985 29.448 1.00 93.19 190 CYS A O 1
ATOM 1366 N N . GLY A 1 191 ? -33.524 -6.981 30.759 1.00 93.44 191 GLY A N 1
ATOM 1367 C CA . GLY A 1 191 ? -34.489 -6.428 31.710 1.00 93.44 191 GLY A CA 1
ATOM 1368 C C . GLY A 1 191 ? -35.482 -5.476 31.045 1.00 93.44 191 GLY A C 1
ATOM 1369 O O . GLY A 1 191 ? -36.689 -5.598 31.245 1.00 93.44 191 GLY A O 1
ATOM 1370 N N . TRP A 1 192 ? -34.998 -4.581 30.184 1.00 94.12 192 TRP A N 1
ATOM 1371 C CA . TRP A 1 192 ? -35.837 -3.672 29.405 1.00 94.12 192 TRP A CA 1
ATOM 1372 C C . TRP A 1 192 ? -36.744 -4.414 28.417 1.00 94.12 192 TRP A C 1
ATOM 1374 O O . TRP A 1 192 ? -37.934 -4.111 28.319 1.00 94.12 192 TRP A O 1
ATOM 1384 N N . PHE A 1 193 ? -36.214 -5.424 27.722 1.00 91.31 193 PHE A N 1
ATOM 1385 C CA . PHE A 1 193 ? -36.989 -6.261 26.806 1.00 91.31 193 PHE A CA 1
ATOM 1386 C C . PHE A 1 193 ? -38.094 -7.034 27.539 1.00 91.31 193 PHE A C 1
ATOM 1388 O O . PHE A 1 193 ? -39.239 -7.067 27.087 1.00 91.31 193 PHE A O 1
ATOM 1395 N N . LEU A 1 194 ? -37.780 -7.607 28.704 1.00 90.62 194 LEU A N 1
ATOM 1396 C CA . LEU A 1 194 ? -38.749 -8.295 29.557 1.00 90.62 194 LEU A CA 1
ATOM 1397 C C . LEU A 1 194 ? -39.805 -7.331 30.110 1.00 90.62 194 LEU A C 1
ATOM 1399 O O . LEU A 1 194 ? -40.988 -7.666 30.103 1.00 90.62 194 LEU A O 1
ATOM 1403 N N . ALA A 1 195 ? -39.413 -6.122 30.519 1.00 89.75 195 ALA A N 1
ATOM 1404 C CA . ALA A 1 195 ? -40.335 -5.091 30.998 1.00 89.75 195 ALA A CA 1
ATOM 1405 C C . ALA A 1 195 ? -41.303 -4.597 29.908 1.00 89.75 195 ALA A C 1
ATOM 1407 O O . ALA A 1 195 ? -42.422 -4.191 30.217 1.00 89.75 195 ALA A O 1
ATOM 1408 N N . ARG A 1 196 ? -40.896 -4.659 28.633 1.00 89.25 196 ARG A N 1
ATOM 1409 C CA . ARG A 1 196 ? -41.738 -4.313 27.478 1.00 89.25 196 ARG A CA 1
ATOM 1410 C C . ARG A 1 196 ? -42.579 -5.467 26.941 1.00 89.25 196 ARG A C 1
ATOM 1412 O O . ARG A 1 196 ? -43.346 -5.243 26.003 1.00 89.25 196 ARG A O 1
ATOM 1419 N N . ARG A 1 197 ? -42.490 -6.680 27.502 1.00 85.00 197 ARG A N 1
ATOM 1420 C CA . ARG A 1 197 ? -43.380 -7.764 27.068 1.00 85.00 197 ARG A CA 1
ATOM 1421 C C . ARG A 1 197 ? -44.837 -7.400 27.391 1.00 85.00 197 ARG A C 1
ATOM 1423 O O . ARG A 1 197 ? -45.140 -7.124 28.554 1.00 85.00 197 ARG A O 1
ATOM 1430 N N . PRO A 1 198 ? -45.749 -7.419 26.399 1.00 77.38 198 PRO A N 1
ATOM 1431 C CA . PRO A 1 198 ? -47.162 -7.168 26.642 1.00 77.38 198 PRO A CA 1
ATOM 1432 C C . PRO A 1 198 ? -47.690 -8.229 27.610 1.00 77.38 198 PRO A C 1
ATOM 1434 O O . PRO A 1 198 ? -47.636 -9.428 27.332 1.00 77.38 198 PRO A O 1
ATOM 1437 N N . ARG A 1 199 ? -48.145 -7.788 28.788 1.00 77.44 199 ARG A N 1
ATOM 1438 C CA . ARG A 1 199 ? -48.727 -8.690 29.785 1.00 77.44 199 ARG A CA 1
ATOM 1439 C C . ARG A 1 199 ? -50.040 -9.258 29.233 1.00 77.44 199 ARG A C 1
ATOM 1441 O O . ARG A 1 199 ? -50.850 -8.475 28.733 1.00 77.44 199 ARG A O 1
ATOM 1448 N N . PRO A 1 200 ? -50.277 -10.577 29.333 1.00 69.12 200 PRO A N 1
ATOM 1449 C CA . PRO A 1 200 ? -51.561 -11.151 28.958 1.00 69.12 200 PRO A CA 1
ATOM 1450 C C . PRO A 1 200 ? -52.650 -10.544 29.850 1.00 69.12 200 PRO A C 1
ATOM 1452 O O . PRO A 1 200 ? -52.579 -10.643 31.077 1.00 69.12 200 PRO A O 1
ATOM 1455 N N . ARG A 1 201 ? -53.623 -9.863 29.233 1.00 70.69 201 ARG A N 1
ATOM 1456 C CA . ARG A 1 201 ? -54.838 -9.401 29.914 1.00 70.69 201 ARG A CA 1
ATOM 1457 C C . ARG A 1 201 ? -55.664 -10.646 30.240 1.00 70.69 201 ARG A C 1
ATOM 1459 O O . ARG A 1 201 ? -56.073 -11.343 29.315 1.00 70.69 201 ARG A O 1
ATOM 1466 N N . ARG A 1 202 ? -55.796 -10.957 31.531 1.00 59.91 202 ARG A N 1
ATOM 1467 C CA . ARG A 1 202 ? -56.811 -11.894 32.023 1.00 59.91 202 ARG A CA 1
ATOM 1468 C C . ARG A 1 202 ? -58.173 -11.221 32.003 1.00 59.91 202 ARG A C 1
ATOM 1470 O O . ARG A 1 202 ? -58.194 -9.991 32.233 1.00 59.91 202 ARG A O 1
#

Sequence (202 aa):
MFRRTLATGMGVQLSLPAQASPASSLVLSLRAAPAVRWVLRRGWRWPAGEVQLACAQGPVSLWLPGLEGTVLAGANAMTRRGLSATQLSVGAITTRVDGYAQGFVAKGGDGARTGQHVLAFGPAEHPSVWLCSVSCHGRSDPCESIVTSLTLTGTSPHPPATAAARGVVLVADHPQLAAAGLTTALLLGCGWFLARRPRPRR

Secondary structure (DSSP, 8-state):
-EEEEPGGG-EEEE---TT-EE-S---------TT-EEEEEEEEEETTEEEEEEEEEEEGGG--TT-HHHHHHHHHHHHHHHTTEEEEEEEEEEEETTEEEEEEEEEETTEEEEEEEEEEE--TTS-EEEEEEEEEEE-HHHHHHHHHT-EEES-BSS----HHHHHHHHHHH-HHHHHHHHHHHHHHHHHHHHHTSPPP--

Radius of gyration: 22.46 Å; chains: 1; bounding box: 75×35×56 Å

Foldseek 3Di:
DDKDQFPQRKIKDFDDDPQKDWDPDFLQDFDDDPQKDWGDWTKIDDPFWIKIKTKIKGALLPDAPPCPVVVVVSVQVRRCVSVVFPDKDKADWDQDQFEIKIKMWTQDPLGIKIKMWDWFFADPVRTMIMIMIMIMDGDDPNRVRRRVRIDMPNTHHDHPDHPVNVVVVCCVVCVPVVVVVVVVVVVVVVVVVVVPPPDDDD